Protein AF-A0A6L8ENT7-F1 (afdb_monomer)

Secondary structure (DSSP, 8-state):
-HHHHHHTSSSHHHHHHHHHHHHHHHHHHHHHHIIIIIS-B---SSGGG---TTS-BHHHHHHHHHHHHHTT--GGGHHHHHHHHHHHHHHHHHHHSTT-TTHHHHHHIIIIIHHHHHHHHHH--STTPPP--GGG--HHHHHHHHHHHHHHHHHHHHHHHHHHHT-S-HHHHHHHHHHHHHHHHS-HHHHHHIIIIIGGGGS-TT----HHHHHHHHHHHHHHHHHHHHHHHHHHHS-HHHHHHHHHTT--HHHHIIIIIHHHHHHHHHHHHHHHHHHHHHHGGGGGGGT--BGGG-

Radius of gyration: 24.22 Å; Cα contacts (8 Å, |Δi|>4): 317; chains: 1; bounding box: 61×47×64 Å

Nearest PDB structures (foldseek):
  4ymw-assembly1_C  TM=8.707E-01  e=8.670E-07  Caldanaerobacter subterraneus subsp. tengcongensis MB4
  3tuz-assembly2_F  TM=7.798E-01  e=2.531E-03  Escherichia coli K-12
  3tui-assembly2_E  TM=7.682E-01  e=4.692E-03  Escherichia coli K-12
  2onk-assembly2_I  TM=6.091E-01  e=1.338E-01  Archaeoglobus fulgidus
  3puv-assembly1_G  TM=6.481E-01  e=4.209E-01  Escherichia coli K-12

pLDDT: mean 88.75, std 7.44, range [58.12, 97.81]

Structure (mmCIF, N/CA/C/O backbone):
data_AF-A0A6L8ENT7-F1
#
_entry.id   AF-A0A6L8ENT7-F1
#
loop_
_atom_site.group_PDB
_atom_site.id
_atom_site.type_symbol
_atom_site.label_atom_id
_atom_site.label_alt_id
_atom_site.label_comp_id
_atom_site.label_asym_id
_atom_site.label_entity_id
_atom_site.label_seq_id
_atom_site.pdbx_PDB_ins_code
_atom_site.Cartn_x
_atom_site.Cartn_y
_atom_site.Cartn_z
_atom_site.occupancy
_atom_site.B_iso_or_equiv
_atom_site.auth_seq_id
_atom_site.auth_comp_id
_atom_site.auth_asym_id
_atom_site.auth_atom_id
_atom_site.pdbx_PDB_model_num
ATOM 1 N N . MET A 1 1 ? -30.252 5.039 -26.848 1.00 60.72 1 MET A N 1
ATOM 2 C CA . MET A 1 1 ? -30.211 6.516 -26.989 1.00 60.72 1 MET A CA 1
ATOM 3 C C . MET A 1 1 ? -30.554 7.278 -25.705 1.00 60.72 1 MET A C 1
ATOM 5 O O . MET A 1 1 ? -29.873 8.256 -25.430 1.00 60.72 1 MET A O 1
ATOM 9 N N . ASN A 1 2 ? -31.521 6.840 -24.885 1.00 74.44 2 ASN A N 1
ATOM 10 C CA . ASN A 1 2 ? -31.919 7.571 -23.663 1.00 74.44 2 ASN A CA 1
ATOM 11 C C . ASN A 1 2 ? -30.788 7.795 -22.640 1.00 74.44 2 ASN A C 1
ATOM 13 O O . ASN A 1 2 ? -30.736 8.846 -22.014 1.00 74.44 2 ASN A O 1
ATOM 17 N N . TRP A 1 3 ? -29.835 6.866 -22.513 1.00 83.69 3 TRP A N 1
ATOM 18 C CA . TRP A 1 3 ? -28.701 7.022 -21.592 1.00 83.69 3 TRP A CA 1
ATOM 19 C C . TRP A 1 3 ? -27.758 8.175 -21.978 1.00 83.69 3 TRP A C 1
ATOM 21 O O . TRP A 1 3 ? -27.366 8.956 -21.116 1.00 83.69 3 TRP A O 1
ATOM 31 N N . LEU A 1 4 ? -27.443 8.316 -23.274 1.00 78.88 4 LEU A N 1
ATOM 32 C CA . LEU A 1 4 ? -26.591 9.389 -23.810 1.00 78.88 4 LEU A CA 1
ATOM 33 C C . LEU A 1 4 ? -27.219 10.763 -23.569 1.00 78.88 4 LEU A C 1
ATOM 35 O O . LEU A 1 4 ? -26.557 11.684 -23.102 1.00 78.88 4 LEU A O 1
ATOM 39 N N . ARG A 1 5 ? -28.520 10.887 -23.840 1.00 77.38 5 ARG A N 1
ATOM 40 C CA . ARG A 1 5 ? -29.243 12.149 -23.664 1.00 77.38 5 ARG A CA 1
ATOM 41 C C . ARG A 1 5 ? -29.341 12.561 -22.192 1.00 77.38 5 ARG A C 1
ATOM 43 O O . ARG A 1 5 ? -29.224 13.739 -21.892 1.00 77.38 5 ARG A O 1
ATOM 50 N N . ASN A 1 6 ? -29.481 11.594 -21.284 1.00 78.38 6 ASN A N 1
ATOM 51 C CA . ASN A 1 6 ? -29.635 11.863 -19.853 1.00 78.38 6 ASN A CA 1
ATOM 52 C C . ASN A 1 6 ? -28.304 12.097 -19.117 1.00 78.38 6 ASN A C 1
ATOM 54 O O . ASN A 1 6 ? -28.298 12.827 -18.131 1.00 78.38 6 ASN A O 1
ATOM 58 N N . ASN A 1 7 ? -27.190 11.510 -19.572 1.00 82.62 7 ASN A N 1
ATOM 59 C CA . ASN A 1 7 ? -25.896 11.630 -18.882 1.00 82.62 7 ASN A CA 1
ATOM 60 C C . ASN A 1 7 ? -24.914 12.596 -19.555 1.00 82.62 7 ASN A C 1
ATOM 62 O O . ASN A 1 7 ? -24.179 13.284 -18.858 1.00 82.62 7 ASN A O 1
ATOM 66 N N . LEU A 1 8 ? -24.894 12.661 -20.890 1.00 79.69 8 LEU A N 1
ATOM 67 C CA . LEU A 1 8 ? -23.894 13.428 -21.648 1.00 79.69 8 LEU A CA 1
ATOM 68 C C . LEU A 1 8 ? -24.475 14.720 -22.245 1.00 79.69 8 LEU A C 1
ATOM 70 O O . LEU A 1 8 ? -23.808 15.748 -22.287 1.00 79.69 8 LEU A O 1
ATOM 74 N N . PHE A 1 9 ? -25.749 14.705 -22.642 1.00 89.19 9 PHE A N 1
ATOM 75 C CA . PHE A 1 9 ? -26.403 15.828 -23.331 1.00 89.19 9 PHE A CA 1
ATOM 76 C C . PHE A 1 9 ? -27.621 16.378 -22.573 1.00 89.19 9 PHE A C 1
ATOM 78 O O . PHE A 1 9 ? -28.583 16.843 -23.181 1.00 89.19 9 PHE A O 1
ATOM 85 N N . SER A 1 10 ? -27.602 16.301 -21.238 1.00 86.50 10 SER A N 1
ATOM 86 C CA . SER A 1 10 ? -28.757 16.652 -20.395 1.00 86.50 10 SER A CA 1
ATOM 87 C C . SER A 1 10 ? -29.028 18.153 -20.294 1.00 86.50 10 SER A C 1
ATOM 89 O O . SER A 1 10 ? -30.148 18.556 -19.996 1.00 86.50 10 SER A O 1
ATOM 91 N N . SER A 1 11 ? -28.025 18.986 -20.568 1.00 91.25 11 SER A N 1
ATOM 92 C CA . SER A 1 11 ? -28.146 20.442 -20.631 1.00 91.25 11 SER A CA 1
ATOM 93 C C . SER A 1 11 ? -27.289 21.005 -21.775 1.00 91.25 11 SER A C 1
ATOM 95 O O . SER A 1 11 ? -26.364 20.324 -22.239 1.00 91.25 11 SER A O 1
ATOM 97 N N . PRO A 1 12 ? -27.545 22.244 -22.237 1.00 89.12 12 PRO A N 1
ATOM 98 C CA . PRO A 1 12 ? -26.696 22.901 -23.233 1.00 89.12 12 PRO A CA 1
ATOM 99 C C . PRO A 1 12 ? -25.234 23.000 -22.773 1.00 89.12 12 PRO A C 1
ATOM 101 O O . PRO A 1 12 ? -24.322 22.746 -23.552 1.00 89.12 12 PRO A O 1
ATOM 104 N N . LEU A 1 13 ? -25.009 23.270 -21.483 1.00 90.75 13 LEU A N 1
ATOM 105 C CA . LEU A 1 13 ? -23.674 23.325 -20.884 1.00 90.75 13 LEU A CA 1
ATOM 106 C C . LEU A 1 13 ? -22.996 21.946 -20.856 1.00 90.75 13 LEU A C 1
ATOM 108 O O . LEU A 1 13 ? -21.840 21.833 -21.253 1.00 90.75 13 LEU A O 1
ATOM 112 N N . ASN A 1 14 ? -23.721 20.884 -20.485 1.00 89.81 14 ASN A N 1
ATOM 113 C CA . ASN A 1 14 ? -23.193 19.512 -20.507 1.00 89.81 14 ASN A CA 1
ATOM 114 C C . ASN A 1 14 ? -22.889 19.040 -21.933 1.00 89.81 14 ASN A C 1
ATOM 116 O O . ASN A 1 14 ? -21.918 18.322 -22.150 1.00 89.81 14 ASN A O 1
ATOM 120 N N . THR A 1 15 ? -23.673 19.496 -22.912 1.00 90.88 15 THR A N 1
ATOM 121 C CA . THR A 1 15 ? -23.427 19.229 -24.334 1.00 90.88 15 THR A CA 1
ATOM 122 C C . THR A 1 15 ? -22.123 19.877 -24.793 1.00 90.88 15 THR A C 1
ATOM 124 O O . THR A 1 15 ? -21.293 19.201 -25.398 1.00 90.88 15 THR A O 1
ATOM 127 N N . VAL A 1 16 ? -21.902 21.153 -24.456 1.00 94.31 16 VAL A N 1
ATOM 128 C CA . VAL A 1 16 ? -20.653 21.863 -24.779 1.00 94.31 16 VAL A CA 1
ATOM 129 C C . VAL A 1 16 ? -19.455 21.219 -24.078 1.00 94.31 16 VAL A C 1
ATOM 131 O O . VAL A 1 16 ? -18.452 20.954 -24.734 1.00 94.31 16 VAL A O 1
ATOM 134 N N . LEU A 1 17 ? -19.561 20.907 -22.781 1.00 92.06 17 LEU A N 1
ATOM 135 C CA . LEU A 1 17 ? -18.492 20.238 -22.029 1.00 92.06 17 LEU A CA 1
ATOM 136 C C . LEU A 1 17 ? -18.170 18.854 -22.596 1.00 92.06 17 LEU A C 1
ATOM 138 O O . LEU A 1 17 ? -17.002 18.529 -22.780 1.00 92.06 17 LEU A O 1
ATOM 142 N N . THR A 1 18 ? -19.186 18.058 -22.929 1.00 92.69 18 THR A N 1
ATOM 143 C CA . THR A 1 18 ? -18.991 16.735 -23.533 1.00 92.69 18 THR A CA 1
ATOM 144 C C . THR A 1 18 ? -18.284 16.843 -24.880 1.00 92.69 18 THR A C 1
ATOM 146 O O . THR A 1 18 ? -17.345 16.092 -25.135 1.00 92.69 18 THR A O 1
ATOM 149 N N . LEU A 1 19 ? -18.693 17.789 -25.733 1.00 94.12 19 LEU A N 1
ATOM 150 C CA . LEU A 1 19 ? -18.045 18.023 -27.025 1.00 94.12 19 LEU A CA 1
ATOM 151 C C . LEU A 1 19 ? -16.607 18.530 -26.856 1.00 94.12 19 LEU A C 1
ATOM 153 O O . LEU A 1 19 ? -15.725 18.071 -27.575 1.00 94.12 19 LEU A O 1
ATOM 157 N N . ALA A 1 20 ? -16.348 19.409 -25.886 1.00 94.44 20 ALA A N 1
ATOM 158 C CA . ALA A 1 20 ? -15.005 19.896 -25.576 1.00 94.44 20 ALA A CA 1
ATOM 159 C C . ALA A 1 20 ? -14.091 18.776 -25.050 1.00 94.44 20 ALA A C 1
ATOM 161 O O . ALA A 1 20 ? -12.964 18.632 -25.520 1.00 94.44 20 ALA A O 1
ATOM 162 N N . CYS A 1 21 ? -14.578 17.938 -24.130 1.00 92.81 21 CYS A N 1
ATOM 163 C CA . CYS A 1 21 ? -13.846 16.767 -23.645 1.00 92.81 21 CYS A CA 1
ATOM 164 C C . CYS A 1 21 ? -13.581 15.766 -24.773 1.00 92.81 21 CYS A C 1
ATOM 166 O O . CYS A 1 21 ? -12.463 15.273 -24.889 1.00 92.81 21 CYS A O 1
ATOM 168 N N . ALA A 1 22 ? -14.572 15.492 -25.625 1.00 93.69 22 ALA A N 1
ATOM 169 C CA . ALA A 1 22 ? -14.398 14.614 -26.778 1.00 93.69 22 ALA A CA 1
ATOM 170 C C . ALA A 1 22 ? -13.363 15.178 -27.763 1.00 93.69 22 ALA A C 1
ATOM 172 O O . ALA A 1 22 ? -12.472 14.449 -28.192 1.00 93.69 22 ALA A O 1
ATOM 173 N N . ALA A 1 23 ? -13.427 16.477 -28.067 1.00 94.69 23 ALA A N 1
ATOM 174 C CA . ALA A 1 23 ? -12.454 17.149 -28.921 1.00 94.69 23 ALA A CA 1
ATOM 175 C C . ALA A 1 23 ? -11.038 17.080 -28.333 1.00 94.69 23 ALA A C 1
ATOM 177 O O . ALA A 1 23 ? -10.104 16.767 -29.062 1.00 94.69 23 ALA A O 1
ATOM 178 N N . LEU A 1 24 ? -10.875 17.290 -27.023 1.00 94.56 24 LEU A N 1
ATOM 179 C CA . LEU A 1 24 ? -9.580 17.184 -26.343 1.00 94.56 24 LEU A CA 1
ATOM 180 C C . LEU A 1 24 ? -9.040 15.748 -26.370 1.00 94.56 24 LEU A C 1
ATOM 182 O O . LEU A 1 24 ? -7.872 15.540 -26.695 1.00 94.56 24 LEU A O 1
ATOM 186 N N . VAL A 1 25 ? -9.887 14.753 -26.088 1.00 93.81 25 VAL A N 1
ATOM 187 C CA . VAL A 1 25 ? -9.512 13.330 -26.164 1.00 93.81 25 VAL A CA 1
ATOM 188 C C . VAL A 1 25 ? -9.081 12.955 -27.577 1.00 93.81 25 VAL A C 1
ATOM 190 O O . VAL A 1 25 ? -8.106 12.232 -27.732 1.00 93.81 25 VAL A O 1
ATOM 193 N N . ILE A 1 26 ? -9.755 13.461 -28.608 1.00 95.44 26 ILE A N 1
ATOM 194 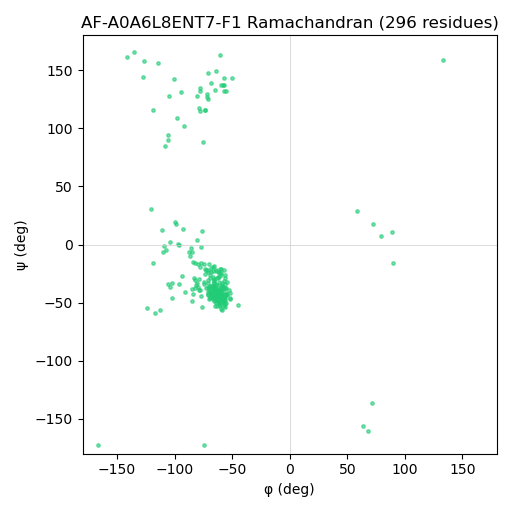C CA . ILE A 1 26 ? -9.383 13.214 -30.005 1.00 95.44 26 ILE A CA 1
ATOM 195 C C . ILE A 1 26 ? -8.075 13.940 -30.350 1.00 95.44 26 ILE A C 1
ATOM 197 O O . ILE A 1 26 ? -7.162 13.330 -30.904 1.00 95.44 26 ILE A O 1
ATOM 201 N N . MET A 1 27 ? -7.961 15.218 -29.982 1.00 94.44 27 MET A N 1
ATOM 202 C CA . MET A 1 27 ? -6.808 16.069 -30.285 1.00 94.44 27 MET A CA 1
ATOM 203 C C . MET A 1 27 ? -5.520 15.576 -29.622 1.00 94.44 27 MET A C 1
ATOM 205 O O . MET A 1 27 ? -4.458 15.710 -30.216 1.00 94.44 27 MET A O 1
ATOM 209 N N . VAL A 1 28 ? -5.593 15.004 -28.419 1.00 92.69 28 VAL A N 1
ATOM 210 C CA . VAL A 1 28 ? -4.428 14.425 -27.726 1.00 92.69 28 VAL A CA 1
ATOM 211 C C . VAL A 1 28 ? -4.271 12.940 -28.054 1.00 92.69 28 VAL A C 1
ATOM 213 O O . VAL A 1 28 ? -3.162 12.464 -28.280 1.00 92.69 28 VAL A O 1
ATOM 216 N N . GLY A 1 29 ? -5.378 12.202 -28.101 1.00 91.94 29 GLY A N 1
ATOM 217 C CA . GLY A 1 29 ? -5.385 10.752 -28.264 1.00 91.94 29 GLY A CA 1
ATOM 218 C C . GLY A 1 29 ? -4.923 10.296 -29.641 1.00 91.94 29 GLY A C 1
ATOM 219 O O . GLY A 1 29 ? -4.144 9.351 -29.712 1.00 91.94 29 GLY A O 1
ATOM 220 N N . ILE A 1 30 ? -5.336 10.969 -30.724 1.00 90.81 30 ILE A N 1
ATOM 221 C CA . ILE A 1 30 ? -4.899 10.592 -32.078 1.00 90.81 30 ILE A CA 1
ATOM 222 C C . ILE A 1 30 ? -3.379 10.764 -32.233 1.00 90.81 30 ILE A C 1
ATOM 224 O O . ILE A 1 30 ? -2.729 9.776 -32.569 1.00 90.81 30 ILE A O 1
ATOM 228 N N . PRO A 1 31 ? -2.767 11.931 -31.935 1.00 91.25 31 PRO A N 1
ATOM 229 C CA . PRO A 1 31 ? -1.312 12.068 -32.001 1.00 91.25 31 PRO A CA 1
ATOM 230 C C . PRO A 1 31 ? -0.572 11.078 -31.105 1.00 91.25 31 PRO A C 1
ATOM 232 O O . PRO A 1 31 ? 0.471 10.566 -31.497 1.00 91.25 31 PRO A O 1
ATOM 235 N N . LEU A 1 32 ? -1.115 10.769 -29.925 1.00 90.12 32 LEU A N 1
ATOM 236 C CA . LEU A 1 32 ? -0.498 9.820 -29.004 1.00 90.12 32 LEU A CA 1
ATOM 237 C C . LEU A 1 32 ? -0.533 8.384 -29.543 1.00 90.12 32 LEU A C 1
ATOM 239 O O . LEU A 1 32 ? 0.464 7.678 -29.440 1.00 90.12 32 LEU A O 1
ATOM 243 N N . VAL A 1 33 ? -1.641 7.954 -30.154 1.00 91.19 33 VAL A N 1
ATOM 244 C CA . VAL A 1 33 ? -1.745 6.635 -30.805 1.00 91.19 33 VAL A CA 1
ATOM 245 C C . VAL A 1 33 ? -0.856 6.562 -32.044 1.00 91.19 33 VAL A C 1
ATOM 247 O O . VAL A 1 33 ? -0.181 5.548 -32.240 1.00 91.19 33 VAL A O 1
ATOM 250 N N . ASN A 1 34 ? -0.818 7.632 -32.841 1.00 90.00 34 ASN A N 1
ATOM 251 C CA . ASN A 1 34 ? 0.070 7.731 -33.995 1.00 90.00 34 ASN A CA 1
ATOM 252 C C . ASN A 1 34 ? 1.525 7.547 -33.549 1.00 90.00 34 ASN A C 1
ATOM 254 O O . ASN A 1 34 ? 2.194 6.621 -33.993 1.00 90.00 34 ASN A O 1
ATOM 258 N N . TRP A 1 35 ? 1.958 8.323 -32.555 1.00 90.69 35 TRP A N 1
ATOM 259 C CA . TRP A 1 35 ? 3.307 8.267 -31.999 1.00 90.69 35 TRP A CA 1
ATOM 260 C C . TRP A 1 35 ? 3.667 6.913 -31.364 1.00 90.69 35 TRP A C 1
ATOM 262 O O . TRP A 1 35 ? 4.782 6.423 -31.542 1.00 90.69 35 TRP A O 1
ATOM 272 N N . LEU A 1 36 ? 2.743 6.316 -30.598 1.00 88.56 36 LEU A N 1
ATOM 273 C CA . LEU A 1 36 ? 2.997 5.119 -29.785 1.00 88.56 36 LEU A CA 1
ATOM 274 C C . LEU A 1 36 ? 2.939 3.816 -30.593 1.00 88.56 36 LEU A C 1
ATOM 276 O O . LEU A 1 36 ? 3.656 2.865 -30.271 1.00 88.56 36 LEU A O 1
ATOM 280 N N . VAL A 1 37 ? 2.052 3.745 -31.589 1.00 87.50 37 VAL A N 1
ATOM 281 C CA . VAL A 1 37 ? 1.705 2.486 -32.266 1.00 87.50 37 VAL A CA 1
ATOM 282 C C . VAL A 1 37 ? 1.913 2.564 -33.772 1.00 87.50 37 VAL A C 1
ATOM 284 O O . VAL A 1 37 ? 2.594 1.695 -34.314 1.00 87.50 37 VAL A O 1
ATOM 287 N N . LEU A 1 38 ? 1.314 3.553 -34.442 1.00 86.44 38 LEU A N 1
ATOM 288 C CA . LEU A 1 38 ? 1.220 3.560 -35.909 1.00 86.44 38 LEU A CA 1
ATOM 289 C C . LEU A 1 38 ? 2.535 3.971 -36.577 1.00 86.44 38 LEU A C 1
ATOM 291 O O . LEU A 1 38 ? 2.974 3.299 -37.505 1.00 86.44 38 LEU A O 1
ATOM 295 N N . ASP A 1 39 ? 3.178 5.011 -36.055 1.00 86.56 39 ASP A N 1
ATOM 296 C CA . ASP A 1 39 ? 4.446 5.549 -36.558 1.00 86.56 39 ASP A CA 1
ATOM 297 C C . ASP A 1 39 ? 5.653 5.014 -35.768 1.00 86.56 39 ASP A C 1
ATOM 299 O O . ASP A 1 39 ? 6.797 5.377 -36.034 1.00 86.56 39 ASP A O 1
ATOM 303 N N . ALA A 1 40 ? 5.413 4.161 -34.767 1.00 86.81 40 ALA A N 1
ATOM 304 C CA . ALA A 1 40 ? 6.447 3.665 -33.873 1.00 86.81 40 ALA A CA 1
ATOM 305 C C . ALA A 1 40 ? 7.400 2.675 -34.554 1.00 86.81 40 ALA A C 1
ATOM 307 O O . ALA A 1 40 ? 7.011 1.846 -35.380 1.00 86.81 40 ALA A O 1
ATOM 308 N N . TYR A 1 41 ? 8.660 2.692 -34.127 1.00 84.44 41 TYR A N 1
ATOM 309 C CA . TYR A 1 41 ? 9.659 1.738 -34.592 1.00 84.44 41 TYR A CA 1
ATOM 310 C C . TYR A 1 41 ? 9.482 0.407 -33.857 1.00 84.44 41 TYR A C 1
ATOM 312 O O . TYR A 1 41 ? 9.646 0.336 -32.639 1.00 84.44 41 TYR A O 1
ATOM 320 N N . TRP A 1 42 ? 9.166 -0.660 -34.600 1.00 83.75 42 TRP A N 1
ATOM 321 C CA . TRP A 1 42 ? 8.941 -2.020 -34.079 1.00 83.75 42 TRP A CA 1
ATOM 322 C C . TRP A 1 42 ? 10.066 -3.010 -34.404 1.00 83.75 42 TRP A C 1
ATOM 324 O O . TRP A 1 42 ? 10.042 -4.146 -33.931 1.00 83.75 42 TRP A O 1
ATOM 334 N N . SER A 1 43 ? 11.066 -2.621 -35.182 1.00 77.88 43 SER A N 1
ATOM 335 C CA . SER A 1 43 ? 12.198 -3.473 -35.560 1.00 77.88 43 SER A CA 1
ATOM 336 C C . SER A 1 43 ? 13.512 -2.773 -35.239 1.00 77.88 43 SER A C 1
ATOM 338 O O . SER A 1 43 ? 13.598 -1.558 -35.369 1.00 77.88 43 SER A O 1
ATOM 340 N N . GLY A 1 44 ? 14.515 -3.539 -34.815 1.00 79.19 44 GLY A N 1
ATOM 341 C CA . GLY A 1 44 ? 15.805 -3.029 -34.349 1.00 79.19 44 GLY A CA 1
ATOM 342 C C . GLY A 1 44 ? 16.223 -3.705 -33.046 1.00 79.19 44 GLY A C 1
ATOM 343 O O . GLY A 1 44 ? 15.384 -4.266 -32.333 1.00 79.19 44 GLY A O 1
ATOM 344 N N . SER A 1 45 ? 17.516 -3.675 -32.749 1.00 72.38 45 SER A N 1
ATOM 345 C CA . SER A 1 45 ? 18.098 -4.226 -31.517 1.00 72.38 45 SER A CA 1
ATOM 346 C C . SER A 1 45 ? 18.789 -3.156 -30.677 1.00 72.38 45 SER A C 1
ATOM 348 O O . SER A 1 45 ? 19.019 -3.372 -29.486 1.00 72.38 45 SER A O 1
ATOM 350 N N . THR A 1 46 ? 19.077 -1.990 -31.261 1.00 74.88 46 THR A N 1
ATOM 351 C CA . THR A 1 46 ? 19.798 -0.906 -30.598 1.00 74.88 46 THR A CA 1
ATOM 352 C C . THR A 1 46 ? 19.036 0.422 -30.657 1.00 74.88 46 THR A C 1
ATOM 354 O O . THR A 1 46 ? 18.201 0.628 -31.537 1.00 74.88 46 THR A O 1
ATOM 357 N N . PRO A 1 47 ? 19.322 1.369 -29.743 1.00 67.75 47 PRO A N 1
ATOM 358 C CA . PRO A 1 47 ? 18.693 2.693 -29.759 1.00 67.75 47 PRO A CA 1
ATOM 359 C C . PRO A 1 47 ? 19.073 3.526 -30.995 1.00 67.75 47 PRO A C 1
ATOM 361 O O . PRO A 1 47 ? 18.387 4.491 -31.312 1.00 67.75 47 PRO A O 1
ATOM 364 N N . ALA A 1 48 ? 20.163 3.160 -31.681 1.00 73.38 48 ALA A N 1
ATOM 365 C CA . ALA A 1 48 ? 20.617 3.800 -32.913 1.00 73.38 48 ALA A CA 1
ATOM 366 C C . ALA A 1 48 ? 19.751 3.431 -34.131 1.00 73.38 48 ALA A C 1
ATOM 368 O O . ALA A 1 48 ? 19.769 4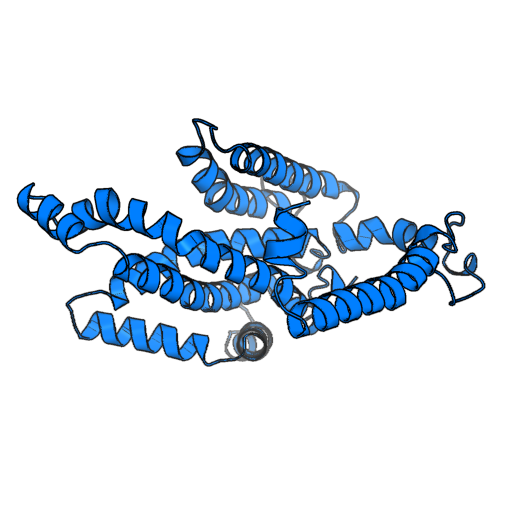.151 -35.126 1.00 73.38 48 ALA A O 1
ATOM 369 N N . ASP A 1 49 ? 18.954 2.361 -34.032 1.00 74.69 49 ASP A N 1
ATOM 370 C CA . ASP A 1 49 ? 18.037 1.917 -35.088 1.00 74.69 49 ASP A CA 1
ATOM 371 C C . ASP A 1 49 ? 16.756 2.778 -35.161 1.00 74.69 49 ASP A C 1
ATOM 373 O O . ASP A 1 49 ? 15.909 2.557 -36.025 1.00 74.69 49 ASP A O 1
ATOM 377 N N . CYS A 1 50 ? 16.611 3.761 -34.262 1.00 80.38 50 CYS A N 1
ATOM 378 C CA . CYS A 1 50 ? 15.520 4.736 -34.216 1.00 80.38 50 CYS A CA 1
ATOM 379 C C . CYS A 1 50 ? 16.052 6.124 -34.645 1.00 80.38 50 CYS A C 1
ATOM 381 O O . CYS A 1 50 ? 16.460 6.909 -33.783 1.00 80.38 50 CYS A O 1
ATOM 383 N N . PRO A 1 51 ? 16.107 6.423 -35.960 1.00 70.12 51 PRO A N 1
ATOM 384 C CA . PRO A 1 51 ? 16.769 7.618 -36.489 1.00 70.12 51 PRO A CA 1
ATOM 385 C C . PRO A 1 51 ? 16.042 8.922 -36.133 1.00 70.12 51 PRO A C 1
ATOM 387 O O . PRO A 1 51 ? 16.701 9.915 -35.821 1.00 70.12 51 PRO A O 1
ATOM 390 N N . ASP A 1 52 ? 14.705 8.909 -36.099 1.00 71.25 52 ASP A N 1
ATOM 391 C CA . ASP A 1 52 ? 13.904 10.085 -35.766 1.00 71.25 52 ASP A CA 1
ATOM 392 C C . ASP A 1 52 ? 13.322 9.975 -34.349 1.00 71.25 52 ASP A C 1
ATOM 394 O O . ASP A 1 52 ? 12.644 9.014 -33.990 1.00 71.25 52 ASP A O 1
ATOM 398 N N . LYS A 1 53 ? 13.533 11.009 -33.524 1.00 71.00 53 LYS A N 1
ATOM 399 C CA . LYS A 1 53 ? 12.946 11.115 -32.168 1.00 71.00 53 LYS A CA 1
ATOM 400 C C . LYS A 1 53 ? 11.459 11.508 -32.182 1.00 71.00 53 LYS A C 1
ATOM 402 O O . LYS A 1 53 ? 10.908 11.892 -31.153 1.00 71.00 53 LYS A O 1
ATOM 407 N N . THR A 1 54 ? 10.827 11.478 -33.351 1.00 79.25 54 THR A N 1
ATOM 408 C CA . THR A 1 54 ? 9.445 11.911 -33.585 1.00 79.25 54 THR A CA 1
ATOM 409 C C . THR A 1 54 ? 8.422 10.812 -33.327 1.00 79.25 54 THR A C 1
ATOM 411 O O . THR A 1 54 ? 7.243 11.136 -33.270 1.00 79.25 54 THR A O 1
ATOM 414 N N . ALA A 1 55 ? 8.845 9.559 -33.126 1.00 83.50 55 ALA A N 1
ATOM 415 C CA . ALA A 1 55 ? 7.987 8.409 -32.834 1.00 83.50 55 ALA A CA 1
ATOM 416 C C . ALA A 1 55 ? 8.555 7.538 -31.696 1.00 83.50 55 ALA A C 1
ATOM 418 O O . ALA A 1 55 ? 9.718 7.677 -31.305 1.00 83.50 55 ALA A O 1
ATOM 419 N N . ALA A 1 56 ? 7.739 6.638 -31.138 1.00 84.44 56 ALA A N 1
ATOM 420 C CA . ALA A 1 56 ? 8.171 5.747 -30.062 1.00 84.44 56 ALA A CA 1
ATOM 421 C C . ALA A 1 56 ? 9.196 4.702 -30.545 1.00 84.44 56 ALA A C 1
ATOM 423 O O . ALA A 1 56 ? 9.039 4.088 -31.601 1.00 84.44 56 ALA A O 1
ATOM 424 N N . CYS A 1 57 ? 10.225 4.444 -29.732 1.00 87.25 57 CYS A N 1
ATOM 425 C CA . CYS A 1 57 ? 11.274 3.461 -30.015 1.00 87.25 57 CYS A CA 1
ATOM 426 C C . CYS A 1 57 ? 11.104 2.199 -29.147 1.00 87.25 57 CYS A C 1
ATOM 428 O O . CYS A 1 57 ? 11.662 2.092 -28.051 1.00 87.25 57 CYS A O 1
ATOM 430 N N . TRP A 1 58 ? 10.348 1.207 -29.632 1.00 86.88 58 TRP A N 1
ATOM 431 C CA . TRP A 1 58 ? 10.150 -0.069 -28.926 1.00 86.88 58 TRP A CA 1
ATOM 432 C C . TRP A 1 58 ? 11.385 -0.987 -28.846 1.00 86.88 58 TRP A C 1
ATOM 434 O O . TRP A 1 58 ? 11.444 -1.784 -27.903 1.00 86.88 58 TRP A O 1
ATOM 444 N N . PRO A 1 59 ? 12.375 -0.940 -29.767 1.00 86.56 59 PRO A N 1
ATOM 445 C CA . PRO A 1 59 ? 13.643 -1.653 -29.607 1.00 86.56 59 PRO A CA 1
ATOM 446 C C . PRO A 1 59 ? 14.355 -1.327 -28.295 1.00 86.56 59 PRO A C 1
ATOM 448 O O . PRO A 1 59 ? 14.786 -2.240 -27.597 1.00 86.56 59 PRO A O 1
ATOM 451 N N . PHE A 1 60 ? 14.394 -0.047 -27.906 1.00 84.56 60 PHE A N 1
ATOM 452 C CA . PHE A 1 60 ? 14.966 0.378 -26.627 1.00 84.56 60 PHE A CA 1
ATOM 453 C C . PHE A 1 60 ? 14.232 -0.261 -25.442 1.00 84.56 60 PHE A C 1
ATOM 455 O O . PHE A 1 60 ? 14.862 -0.847 -24.562 1.00 84.56 60 PHE A O 1
ATOM 462 N N . VAL A 1 61 ? 12.894 -0.200 -25.454 1.00 85.25 61 VAL A N 1
ATOM 463 C CA . VAL A 1 61 ? 12.060 -0.757 -24.379 1.00 85.25 61 VAL A CA 1
ATOM 464 C C . VAL A 1 61 ? 12.267 -2.265 -24.250 1.00 85.25 61 VAL A C 1
ATOM 466 O O . VAL A 1 61 ? 12.432 -2.758 -23.141 1.00 85.25 61 VAL A O 1
ATOM 469 N N . ARG A 1 62 ? 12.322 -3.004 -25.367 1.00 84.75 62 ARG A N 1
ATOM 470 C CA . ARG A 1 62 ? 12.597 -4.451 -25.348 1.00 84.75 62 ARG A CA 1
ATOM 471 C C . ARG A 1 62 ? 14.010 -4.776 -24.875 1.00 84.75 62 ARG A C 1
ATOM 473 O O . ARG A 1 62 ? 14.169 -5.713 -24.102 1.00 84.75 62 ARG A O 1
ATOM 480 N N . ALA A 1 63 ? 15.011 -3.995 -25.279 1.00 84.19 63 ALA A N 1
ATOM 481 C CA . ALA A 1 63 ? 16.393 -4.191 -24.844 1.00 84.19 63 ALA A CA 1
ATOM 482 C C . ALA A 1 63 ? 16.586 -3.944 -23.334 1.00 84.19 63 ALA A C 1
ATOM 484 O O . ALA A 1 63 ? 17.452 -4.561 -22.717 1.00 84.19 63 ALA A O 1
ATOM 485 N N . ARG A 1 64 ? 15.781 -3.057 -22.731 1.00 86.62 64 ARG A N 1
ATOM 486 C CA . ARG A 1 64 ? 15.842 -2.700 -21.300 1.00 86.62 64 ARG A CA 1
ATOM 487 C C . ARG A 1 64 ? 14.727 -3.315 -20.450 1.00 86.62 64 ARG A C 1
ATOM 489 O O . ARG A 1 64 ? 14.705 -3.097 -19.244 1.00 86.62 64 ARG A O 1
ATOM 496 N N . PHE A 1 65 ? 13.847 -4.129 -21.035 1.00 87.12 65 PHE A N 1
ATOM 497 C CA . PHE A 1 65 ? 12.678 -4.689 -20.347 1.00 87.12 65 PHE A CA 1
ATOM 498 C C . PHE A 1 65 ? 13.043 -5.447 -19.065 1.00 87.12 65 PHE A C 1
ATOM 500 O O . PHE A 1 65 ? 12.418 -5.262 -18.023 1.00 87.12 65 PHE A O 1
ATOM 507 N N . ASP A 1 66 ? 14.110 -6.242 -19.121 1.00 87.94 66 ASP A N 1
ATOM 508 C CA . ASP A 1 66 ? 14.632 -6.969 -17.965 1.00 87.94 66 ASP A CA 1
ATOM 509 C C . ASP A 1 66 ? 15.071 -6.044 -16.826 1.00 87.94 66 ASP A C 1
ATOM 511 O O . ASP A 1 66 ? 14.881 -6.370 -15.656 1.00 87.94 66 ASP A O 1
ATOM 515 N N . GLN A 1 67 ? 15.651 -4.893 -17.162 1.00 85.00 67 GLN A N 1
ATOM 516 C CA . GLN A 1 67 ? 16.080 -3.900 -16.186 1.00 85.00 67 GLN A CA 1
ATOM 517 C C . GLN A 1 67 ? 14.863 -3.213 -15.549 1.00 85.00 67 GLN A C 1
ATOM 519 O O . GLN A 1 67 ? 14.817 -3.073 -14.328 1.00 85.00 67 GLN A O 1
ATOM 524 N N . PHE A 1 68 ? 13.834 -2.887 -16.343 1.00 88.00 68 PHE A N 1
ATOM 525 C CA . PHE A 1 68 ? 12.570 -2.346 -15.829 1.00 88.00 68 PHE A CA 1
ATOM 526 C C . PHE A 1 68 ? 11.829 -3.332 -14.918 1.00 88.00 68 PHE A C 1
ATOM 528 O O . PHE A 1 68 ? 11.173 -2.908 -13.970 1.00 88.00 68 PHE A O 1
ATOM 535 N N . MET A 1 69 ? 11.899 -4.641 -15.187 1.00 90.31 69 MET A N 1
ATOM 536 C CA . MET A 1 69 ? 11.191 -5.657 -14.398 1.00 90.31 69 MET A CA 1
ATOM 537 C C . MET A 1 69 ? 11.944 -6.101 -13.151 1.00 90.31 69 MET A C 1
ATOM 539 O O . MET A 1 69 ? 11.347 -6.150 -12.075 1.00 90.31 69 MET A O 1
ATOM 543 N N . TYR A 1 70 ? 13.229 -6.426 -13.289 1.00 89.44 70 TYR A N 1
ATOM 544 C CA . TYR A 1 70 ? 14.008 -7.100 -12.244 1.00 89.44 70 TYR A CA 1
ATOM 545 C C . TYR A 1 70 ? 15.061 -6.211 -11.595 1.00 89.44 70 TYR A C 1
ATOM 547 O O . TYR A 1 70 ? 15.716 -6.631 -10.644 1.00 89.44 70 TYR A O 1
ATOM 555 N N . GLY A 1 71 ? 15.268 -5.002 -12.096 1.00 88.81 71 GLY A N 1
ATOM 556 C CA . GLY A 1 71 ? 16.307 -4.148 -11.570 1.00 88.81 71 GLY A CA 1
ATOM 557 C C . GLY A 1 71 ? 17.716 -4.638 -11.943 1.00 88.81 71 GLY A C 1
ATOM 558 O O . GLY A 1 71 ? 17.970 -5.084 -13.064 1.00 88.81 71 GLY A O 1
ATOM 559 N N . LEU A 1 72 ? 18.624 -4.608 -10.963 1.00 88.69 72 LEU A N 1
ATOM 560 C CA . LEU A 1 72 ? 19.978 -5.174 -11.050 1.00 88.69 72 LEU A CA 1
ATOM 561 C C . LEU A 1 72 ? 20.042 -6.625 -10.535 1.00 88.69 72 LEU A C 1
ATOM 563 O O . LEU A 1 72 ? 21.125 -7.163 -10.306 1.00 88.69 72 LEU A O 1
ATOM 567 N N . TYR A 1 73 ? 18.891 -7.278 -10.350 1.00 90.50 73 TYR A N 1
ATOM 568 C CA . TYR A 1 73 ? 18.830 -8.614 -9.769 1.00 90.50 73 TYR A CA 1
ATOM 569 C C . TYR A 1 73 ? 19.512 -9.659 -10.681 1.00 90.50 73 TYR A C 1
ATOM 571 O O . TYR A 1 73 ? 19.233 -9.689 -11.894 1.00 90.50 73 TYR A O 1
ATOM 579 N N . PRO A 1 74 ? 20.374 -10.544 -10.129 1.00 92.06 74 PRO A N 1
ATOM 580 C CA . PRO A 1 74 ? 21.152 -11.505 -10.908 1.00 92.06 74 PRO A CA 1
ATOM 581 C C . PRO A 1 74 ? 20.284 -12.386 -11.807 1.00 92.06 74 PRO A C 1
ATOM 583 O O . PRO A 1 74 ? 19.310 -12.982 -11.348 1.00 92.06 74 PRO A O 1
ATOM 586 N N . GLN A 1 75 ? 20.669 -12.520 -13.081 1.00 90.69 75 GLN A N 1
ATOM 587 C CA . GLN A 1 75 ? 19.883 -13.247 -14.088 1.00 90.69 75 GLN A CA 1
ATOM 588 C C . GLN A 1 75 ? 19.568 -14.691 -13.680 1.00 90.69 75 GLN A C 1
ATOM 590 O O . GLN A 1 75 ? 18.430 -15.132 -13.833 1.00 90.69 75 GLN A O 1
ATOM 595 N N . ALA A 1 76 ? 20.548 -15.389 -13.099 1.00 91.81 76 ALA A N 1
ATOM 596 C CA . ALA A 1 76 ? 20.409 -16.773 -12.653 1.00 91.81 76 ALA A CA 1
ATOM 597 C C . ALA A 1 76 ? 19.333 -16.962 -11.571 1.00 91.81 76 ALA A C 1
ATOM 599 O O . ALA A 1 76 ? 18.787 -18.052 -11.449 1.00 91.81 76 ALA A O 1
ATOM 600 N N . GLU A 1 77 ? 18.992 -15.912 -10.819 1.00 92.62 77 GLU A N 1
ATOM 601 C CA . GLU A 1 77 ? 18.090 -15.988 -9.665 1.00 92.62 77 GLU A CA 1
ATOM 602 C C . GLU A 1 77 ? 16.722 -15.336 -9.915 1.00 92.62 77 GLU A C 1
ATOM 604 O O . GLU A 1 77 ? 15.831 -15.398 -9.067 1.00 92.62 77 GLU A O 1
ATOM 609 N N . ARG A 1 78 ? 16.490 -14.761 -11.104 1.00 92.19 78 ARG A N 1
ATOM 610 C CA . ARG A 1 78 ? 15.215 -14.100 -11.462 1.00 92.19 78 ARG A CA 1
ATOM 611 C C . ARG A 1 78 ? 14.004 -15.032 -11.424 1.00 92.19 78 ARG A C 1
ATOM 613 O O . ARG A 1 78 ? 12.875 -14.563 -11.276 1.00 92.19 78 ARG A O 1
ATOM 620 N N . TRP A 1 79 ? 14.211 -16.346 -11.512 1.00 92.81 79 TRP A N 1
ATOM 621 C CA . TRP A 1 79 ? 13.142 -17.334 -11.346 1.00 92.81 79 TRP A CA 1
ATOM 622 C C . TRP A 1 79 ? 12.432 -17.193 -9.989 1.00 92.81 79 TRP A C 1
ATOM 624 O O . TRP A 1 79 ? 11.222 -17.400 -9.923 1.00 92.81 79 TRP A O 1
ATOM 634 N N . ARG A 1 80 ? 13.147 -16.761 -8.937 1.00 92.94 80 ARG A N 1
ATOM 635 C CA . ARG A 1 80 ? 12.587 -16.494 -7.602 1.00 92.94 80 ARG A CA 1
ATOM 636 C C . ARG A 1 80 ? 11.552 -15.375 -7.662 1.00 92.94 80 ARG A C 1
ATOM 638 O O . ARG A 1 80 ? 10.445 -15.528 -7.149 1.00 92.94 80 ARG A O 1
ATOM 645 N N . ILE A 1 81 ? 11.891 -14.285 -8.355 1.00 92.12 81 ILE A N 1
ATOM 646 C CA . ILE A 1 81 ? 11.005 -13.135 -8.580 1.00 92.12 81 ILE A CA 1
ATOM 647 C C . ILE A 1 81 ? 9.778 -13.556 -9.389 1.00 92.12 81 ILE A C 1
ATOM 649 O O . ILE A 1 81 ? 8.652 -13.258 -8.997 1.00 92.12 81 ILE A O 1
ATOM 653 N N . ASN A 1 82 ? 9.981 -14.296 -10.481 1.00 93.25 82 ASN A N 1
ATOM 654 C CA . ASN A 1 82 ? 8.887 -14.774 -11.330 1.00 93.25 82 ASN A CA 1
ATOM 655 C C . ASN A 1 82 ? 7.929 -15.703 -10.586 1.00 93.25 82 ASN A C 1
ATOM 657 O O . ASN A 1 82 ? 6.716 -15.582 -10.747 1.00 93.25 82 ASN A O 1
ATOM 661 N N . LEU A 1 83 ? 8.457 -16.588 -9.738 1.00 92.44 83 LEU A N 1
ATOM 662 C CA . LEU A 1 83 ? 7.652 -17.443 -8.871 1.00 92.44 83 LEU A CA 1
ATOM 663 C C . LEU A 1 83 ? 6.829 -16.595 -7.898 1.00 92.44 83 LEU A C 1
ATOM 665 O O . LEU A 1 83 ? 5.619 -16.789 -7.796 1.00 92.44 83 LEU A O 1
ATOM 669 N N . GLY A 1 84 ? 7.458 -15.624 -7.230 1.00 91.25 84 GLY A N 1
ATOM 670 C CA . GLY A 1 84 ? 6.780 -14.724 -6.299 1.00 91.25 84 GLY A CA 1
ATOM 671 C C . GLY A 1 84 ? 5.668 -13.901 -6.957 1.00 91.25 84 GLY A C 1
ATOM 672 O O . GLY A 1 84 ? 4.536 -13.903 -6.477 1.00 91.25 84 GLY A O 1
ATOM 673 N N . LEU A 1 85 ? 5.955 -13.251 -8.090 1.00 89.62 85 LEU A N 1
ATOM 674 C CA . LEU A 1 85 ? 4.963 -12.493 -8.862 1.00 89.62 85 LEU A CA 1
ATOM 675 C C . LEU A 1 85 ? 3.842 -13.396 -9.391 1.00 89.62 85 LEU A C 1
ATOM 677 O O . LEU A 1 85 ? 2.668 -13.040 -9.289 1.00 89.62 85 LEU A O 1
ATOM 681 N N . GLY A 1 86 ? 4.183 -14.582 -9.899 1.00 91.50 86 GLY A N 1
ATOM 682 C CA . GLY A 1 86 ? 3.207 -15.577 -10.338 1.00 91.50 86 GLY A CA 1
ATOM 683 C C . GLY A 1 86 ? 2.273 -16.010 -9.207 1.00 91.50 86 GLY A C 1
ATOM 684 O O . GLY A 1 86 ? 1.062 -16.085 -9.408 1.00 91.50 86 GLY A O 1
ATOM 685 N N . LEU A 1 87 ? 2.809 -16.217 -8.001 1.00 91.12 87 LEU A N 1
ATOM 686 C CA . LEU A 1 87 ? 2.032 -16.569 -6.812 1.00 91.12 87 LEU A CA 1
ATOM 687 C C . LEU A 1 87 ? 1.123 -15.417 -6.361 1.00 91.12 87 LEU A C 1
ATOM 689 O O . LEU A 1 87 ? -0.048 -15.651 -6.065 1.00 91.12 87 LEU A O 1
ATOM 693 N N . ILE A 1 88 ? 1.612 -14.174 -6.383 1.00 90.00 88 ILE A N 1
ATOM 694 C CA . ILE A 1 88 ? 0.796 -12.979 -6.107 1.00 90.00 88 ILE A CA 1
ATOM 695 C C . ILE A 1 88 ? -0.383 -12.899 -7.083 1.00 90.00 88 ILE A C 1
ATOM 697 O O . ILE A 1 88 ? -1.524 -12.740 -6.650 1.00 90.00 88 ILE A O 1
ATOM 701 N N . ILE A 1 89 ? -0.133 -13.052 -8.387 1.00 90.44 89 ILE A N 1
ATOM 702 C CA . ILE A 1 89 ? -1.180 -13.013 -9.421 1.00 90.44 89 ILE A CA 1
ATOM 703 C C . ILE A 1 89 ? -2.179 -14.155 -9.214 1.00 90.44 89 ILE A C 1
ATOM 705 O O . ILE A 1 89 ? -3.389 -13.921 -9.210 1.00 90.44 89 ILE A O 1
ATOM 709 N N . LEU A 1 90 ? -1.691 -15.374 -8.981 1.00 91.19 90 LEU A N 1
ATOM 710 C CA . LEU A 1 90 ? -2.523 -16.554 -8.750 1.00 91.19 90 LEU A CA 1
ATOM 711 C C . LEU A 1 90 ? -3.436 -16.395 -7.524 1.00 91.19 90 LEU A C 1
ATOM 713 O O . LEU A 1 90 ? -4.574 -16.860 -7.549 1.00 91.19 90 LEU A O 1
ATOM 717 N N . LEU A 1 91 ? -2.977 -15.707 -6.477 1.00 89.75 91 LEU A N 1
ATOM 718 C CA . LEU A 1 91 ? -3.783 -15.404 -5.291 1.00 89.75 91 LEU A CA 1
ATOM 719 C C . LEU A 1 91 ? -4.717 -14.199 -5.484 1.00 89.75 91 LEU A C 1
ATOM 721 O O . LEU A 1 91 ? -5.816 -14.185 -4.925 1.00 89.75 91 LEU A O 1
ATOM 725 N N . ALA A 1 92 ? -4.314 -13.202 -6.274 1.00 88.31 92 ALA A N 1
ATOM 726 C CA . ALA A 1 92 ? -5.086 -11.983 -6.506 1.00 88.31 92 ALA A CA 1
ATOM 727 C C . ALA A 1 92 ? -6.239 -12.180 -7.506 1.00 88.31 92 ALA A C 1
ATOM 729 O O . ALA A 1 92 ? -7.335 -11.663 -7.283 1.00 88.31 92 ALA A O 1
ATOM 730 N N . VAL A 1 93 ? -6.041 -12.950 -8.583 1.00 90.31 93 VAL A N 1
ATOM 731 C CA . VAL A 1 93 ? -7.055 -13.156 -9.638 1.00 90.31 93 VAL A CA 1
ATOM 732 C C . VAL A 1 93 ? -8.377 -13.725 -9.090 1.00 90.31 93 VAL A C 1
ATOM 734 O O . VAL A 1 93 ? -9.431 -13.163 -9.399 1.00 90.31 93 VAL A O 1
ATOM 737 N N . PRO A 1 94 ? -8.390 -14.755 -8.220 1.00 89.00 94 PRO A N 1
ATOM 738 C CA . PRO A 1 94 ? -9.629 -15.257 -7.621 1.00 89.00 94 PRO A CA 1
ATOM 739 C C . PRO A 1 94 ? -10.375 -14.227 -6.760 1.00 89.00 94 PRO A C 1
ATOM 741 O O . PRO A 1 94 ? -11.594 -14.328 -6.603 1.00 89.00 94 PRO A O 1
ATOM 744 N N . LEU A 1 95 ? -9.685 -13.217 -6.211 1.00 86.31 95 LEU A N 1
ATOM 745 C CA . LEU A 1 95 ? -10.324 -12.153 -5.426 1.00 86.31 95 LEU A CA 1
ATOM 746 C C . LEU A 1 95 ? -11.193 -11.237 -6.300 1.00 86.31 95 LEU A C 1
ATOM 748 O O . LEU A 1 95 ? -12.217 -10.740 -5.816 1.00 86.31 95 LEU A O 1
ATOM 752 N N . LEU A 1 96 ? -10.841 -11.081 -7.583 1.00 86.69 96 LEU A N 1
ATOM 753 C CA . LEU A 1 96 ? -11.605 -10.299 -8.563 1.00 86.69 96 LEU A CA 1
ATOM 754 C C . LEU A 1 96 ? -12.953 -10.948 -8.906 1.00 86.69 96 LEU A C 1
ATOM 756 O O . LEU A 1 96 ? -13.893 -10.254 -9.285 1.00 86.69 96 LEU A O 1
ATOM 760 N N . ILE A 1 97 ? -13.089 -12.266 -8.726 1.00 88.94 97 ILE A N 1
ATOM 761 C CA . ILE A 1 97 ? -14.337 -12.992 -8.985 1.00 88.94 97 ILE A CA 1
ATOM 762 C C . ILE A 1 97 ? -15.302 -12.749 -7.813 1.00 88.94 97 ILE A C 1
ATOM 764 O O . ILE A 1 97 ? -15.022 -13.198 -6.699 1.00 88.94 97 ILE A O 1
ATOM 768 N N . PRO A 1 98 ? -16.464 -12.085 -7.993 1.00 80.50 98 PRO A N 1
ATOM 769 C CA . PRO A 1 98 ? -17.324 -11.670 -6.879 1.00 80.50 98 PRO A CA 1
ATOM 770 C C . PRO A 1 98 ? -17.749 -12.812 -5.943 1.00 80.50 98 PRO A C 1
ATOM 772 O O . PRO A 1 98 ? -17.763 -12.617 -4.729 1.00 80.50 98 PRO A O 1
ATOM 775 N N . ARG A 1 99 ? -18.011 -14.010 -6.486 1.00 83.44 99 ARG A N 1
ATOM 776 C CA . ARG A 1 99 ? -18.597 -15.165 -5.777 1.00 83.44 99 ARG A CA 1
ATOM 777 C C . ARG A 1 99 ? -17.595 -16.240 -5.323 1.00 83.44 99 ARG A C 1
ATOM 779 O O . ARG A 1 99 ? -17.995 -17.372 -5.073 1.00 83.44 99 ARG A O 1
ATOM 786 N N . PHE A 1 100 ? -16.303 -15.930 -5.231 1.00 85.38 100 PHE A N 1
ATOM 787 C CA . PHE A 1 100 ? -15.313 -16.938 -4.840 1.00 85.38 100 PHE A CA 1
ATOM 788 C C . PHE A 1 100 ? -15.432 -17.327 -3.343 1.00 85.38 100 PHE A C 1
ATOM 790 O O . PHE A 1 100 ? -15.371 -16.445 -2.482 1.00 85.38 100 PHE A O 1
ATOM 797 N N . PRO A 1 101 ? -15.579 -18.620 -2.992 1.00 78.94 101 PRO A N 1
ATOM 798 C CA . PRO A 1 101 ? -15.946 -19.047 -1.634 1.00 78.94 101 PRO A CA 1
ATOM 799 C C . PRO A 1 101 ? -14.817 -18.908 -0.599 1.00 78.94 101 PRO A C 1
ATOM 801 O O . PRO A 1 101 ? -15.084 -18.745 0.591 1.00 78.94 101 PRO A O 1
ATOM 804 N N . ALA A 1 102 ? -13.548 -18.936 -1.022 1.00 85.88 102 ALA A N 1
ATOM 805 C CA . ALA A 1 102 ? -12.400 -18.910 -0.109 1.00 85.88 102 ALA A CA 1
ATOM 806 C C . ALA A 1 102 ? -11.753 -17.520 0.061 1.00 85.88 102 ALA A C 1
ATOM 808 O O . ALA A 1 102 ? -10.641 -17.427 0.580 1.00 85.88 102 ALA A O 1
ATOM 809 N N . LYS A 1 103 ? -12.440 -16.425 -0.309 1.00 83.31 103 LYS A N 1
ATOM 810 C CA . LYS A 1 103 ? -11.910 -15.047 -0.184 1.00 83.31 103 LYS A CA 1
ATOM 811 C C . LYS A 1 103 ? -11.384 -14.720 1.213 1.00 83.31 103 LYS A C 1
ATOM 813 O O . LYS A 1 103 ? -10.309 -14.146 1.341 1.00 83.31 103 LYS A O 1
ATOM 818 N N . ARG A 1 104 ? -12.107 -15.143 2.256 1.00 83.19 104 ARG A N 1
ATOM 819 C CA . ARG A 1 104 ? -11.726 -14.916 3.662 1.00 83.19 104 ARG A CA 1
ATOM 820 C C . ARG A 1 104 ? -10.370 -15.520 4.045 1.00 83.19 104 ARG A C 1
ATOM 822 O O . ARG A 1 104 ? -9.734 -15.014 4.955 1.00 83.19 104 ARG A O 1
ATOM 829 N N . TRP A 1 105 ? -9.940 -16.578 3.356 1.00 86.00 105 TRP A N 1
ATOM 830 C CA . TRP A 1 105 ? -8.652 -17.240 3.579 1.00 86.00 105 TRP A CA 1
ATOM 831 C C . TRP A 1 105 ? -7.573 -16.731 2.617 1.00 86.00 105 TRP A C 1
ATOM 833 O O . TRP A 1 105 ? -6.418 -16.596 3.004 1.00 86.00 105 TRP A O 1
ATOM 843 N N . LEU A 1 106 ? -7.953 -16.385 1.383 1.00 88.19 106 LEU A N 1
ATOM 844 C CA . LEU A 1 106 ? -7.038 -15.833 0.382 1.00 88.19 106 LEU A CA 1
ATOM 845 C C . LEU A 1 106 ? -6.493 -14.453 0.758 1.00 88.19 106 LEU A C 1
ATOM 847 O O . LEU A 1 106 ? -5.322 -14.187 0.522 1.00 88.19 106 LEU A O 1
ATOM 851 N N . ILE A 1 107 ? -7.317 -13.580 1.345 1.00 85.44 107 ILE A N 1
ATOM 852 C CA . ILE A 1 107 ? -6.888 -12.228 1.735 1.00 85.44 107 ILE A CA 1
ATOM 853 C C . ILE A 1 107 ? -5.728 -12.266 2.745 1.00 85.44 107 ILE A C 1
ATOM 855 O O . ILE A 1 107 ? -4.693 -11.679 2.443 1.00 85.44 107 ILE A O 1
ATOM 859 N N . PRO A 1 108 ? -5.822 -12.950 3.906 1.00 85.31 108 PRO A N 1
ATOM 860 C CA . PRO A 1 108 ? -4.692 -13.017 4.832 1.00 85.31 108 PRO A CA 1
ATOM 861 C C . PRO A 1 108 ? -3.496 -13.779 4.244 1.00 85.31 108 PRO A C 1
ATOM 863 O O . PRO A 1 108 ? -2.358 -13.431 4.537 1.00 85.31 108 PRO A O 1
ATOM 866 N N . LEU A 1 109 ? -3.718 -14.768 3.372 1.00 88.75 109 LEU A N 1
ATOM 867 C CA . LEU A 1 109 ? -2.629 -15.456 2.672 1.00 88.75 109 LEU A CA 1
ATOM 868 C C . LEU A 1 109 ? -1.847 -14.497 1.755 1.00 88.75 109 LEU A C 1
ATOM 870 O O . LEU A 1 109 ? -0.620 -14.470 1.800 1.00 88.75 109 LEU A O 1
ATOM 874 N N . LEU A 1 110 ? -2.548 -13.680 0.967 1.00 88.31 110 LEU A N 1
ATOM 875 C CA . LEU A 1 110 ? -1.946 -12.692 0.070 1.00 88.31 110 LEU A CA 1
ATOM 876 C C . LEU A 1 110 ? -1.299 -11.538 0.843 1.00 88.31 110 LEU A C 1
ATOM 878 O O . LEU A 1 110 ? -0.195 -11.121 0.515 1.00 88.31 110 LEU A O 1
ATOM 882 N N . VAL A 1 111 ? -1.996 -11.007 1.847 1.00 86.38 111 VAL A N 1
ATOM 883 C CA . VAL A 1 111 ? -1.571 -9.787 2.539 1.00 86.38 111 VAL A CA 1
ATOM 884 C C . VAL A 1 111 ? -0.530 -10.078 3.609 1.00 86.38 111 VAL A C 1
ATOM 886 O O . VAL A 1 111 ? 0.296 -9.218 3.821 1.00 86.38 111 VAL A O 1
ATOM 889 N N . ILE A 1 112 ? -0.523 -11.246 4.260 1.00 86.19 112 ILE A N 1
ATOM 890 C CA . ILE A 1 112 ? 0.380 -11.529 5.393 1.00 86.19 112 ILE A CA 1
ATOM 891 C C . ILE A 1 112 ? 1.415 -12.593 5.027 1.00 86.19 112 ILE A C 1
ATOM 893 O O . ILE A 1 112 ? 2.616 -12.361 5.136 1.00 86.19 112 ILE A O 1
ATOM 897 N N . ALA A 1 113 ? 0.976 -13.773 4.585 1.00 86.94 113 ALA A N 1
ATOM 898 C CA . ALA A 1 113 ? 1.899 -14.886 4.360 1.00 86.94 113 ALA A CA 1
ATOM 899 C C . ALA A 1 113 ? 2.801 -14.656 3.137 1.00 86.94 113 ALA A C 1
ATOM 901 O O . ALA A 1 113 ? 4.001 -14.905 3.202 1.00 86.94 113 ALA A O 1
ATOM 902 N N . CYS A 1 114 ? 2.241 -14.149 2.036 1.00 88.00 114 CYS A N 1
ATOM 903 C CA . CYS A 1 114 ? 2.979 -13.915 0.798 1.00 88.00 114 CYS A CA 1
ATOM 904 C C . CYS A 1 114 ? 4.160 -12.938 0.950 1.00 88.00 114 CYS A C 1
ATOM 906 O O . CYS A 1 114 ? 5.246 -13.297 0.499 1.00 88.00 114 CYS A O 1
ATOM 908 N N . PRO A 1 115 ? 4.031 -11.746 1.571 1.00 86.69 115 PRO A N 1
ATOM 909 C CA . PRO A 1 115 ? 5.179 -10.856 1.745 1.00 86.69 115 PRO A CA 1
ATOM 910 C C . PRO A 1 115 ? 6.237 -11.436 2.689 1.00 86.69 115 PRO A C 1
ATOM 912 O O . PRO A 1 115 ? 7.423 -11.274 2.420 1.00 86.69 115 PRO A O 1
ATOM 915 N N . LEU A 1 116 ? 5.844 -12.168 3.739 1.00 86.00 116 LEU A N 1
ATOM 916 C CA . LEU A 1 116 ? 6.794 -12.817 4.653 1.00 86.00 116 LEU A CA 1
ATOM 917 C C . LEU A 1 116 ? 7.596 -13.928 3.959 1.00 86.00 116 LEU A C 1
ATOM 919 O O . LEU A 1 116 ? 8.822 -13.960 4.049 1.00 86.00 116 LEU A O 1
ATOM 923 N N . ILE A 1 117 ? 6.910 -14.815 3.233 1.00 86.06 117 ILE A N 1
ATOM 924 C CA . ILE A 1 117 ? 7.545 -15.901 2.472 1.00 86.06 117 ILE A CA 1
ATOM 925 C C . ILE A 1 117 ? 8.383 -15.322 1.327 1.00 86.06 117 ILE A C 1
ATOM 927 O O . ILE A 1 117 ? 9.516 -15.748 1.110 1.00 86.06 117 ILE A O 1
ATOM 931 N N . GLY A 1 118 ? 7.840 -14.329 0.620 1.00 85.12 118 GLY A N 1
ATOM 932 C CA . GLY A 1 118 ? 8.507 -13.643 -0.480 1.00 85.12 118 GLY A CA 1
ATOM 933 C C . GLY A 1 118 ? 9.806 -12.984 -0.037 1.00 85.12 118 GLY A C 1
ATOM 934 O O . GLY A 1 118 ? 10.823 -13.173 -0.691 1.00 85.12 118 GLY A O 1
ATOM 935 N N . MET A 1 119 ? 9.818 -12.289 1.104 1.00 84.06 119 MET A N 1
ATOM 936 C CA . MET A 1 119 ? 11.030 -11.632 1.601 1.00 84.06 119 MET A CA 1
ATOM 937 C C . MET A 1 119 ? 12.169 -12.634 1.838 1.00 84.06 119 MET A C 1
ATOM 939 O O . MET A 1 119 ? 13.284 -12.388 1.386 1.00 84.06 119 MET A O 1
ATOM 943 N N . GLY A 1 120 ? 11.880 -13.796 2.435 1.00 85.81 120 GLY A N 1
ATOM 944 C CA . GLY A 1 120 ? 12.865 -14.876 2.580 1.00 85.81 120 GLY A CA 1
ATOM 945 C C . GLY A 1 120 ? 13.313 -15.478 1.241 1.00 85.81 120 GLY A C 1
ATOM 946 O O . GLY A 1 120 ? 14.501 -15.725 1.038 1.00 85.81 120 GLY A O 1
ATOM 947 N N . LEU A 1 121 ? 12.381 -15.668 0.300 1.00 88.69 121 LEU A N 1
ATOM 948 C CA . LEU A 1 121 ? 12.677 -16.193 -1.038 1.00 88.69 121 LEU A CA 1
ATOM 949 C C . LEU A 1 121 ? 13.573 -15.242 -1.851 1.00 88.69 121 LEU A C 1
ATOM 951 O O . LEU A 1 121 ? 14.492 -15.696 -2.533 1.00 88.69 121 LEU A O 1
ATOM 955 N N . PHE A 1 122 ? 13.310 -13.936 -1.795 1.00 89.44 122 PHE A N 1
ATOM 956 C CA . PHE A 1 122 ? 14.013 -12.934 -2.597 1.00 89.44 122 PHE A CA 1
ATOM 957 C C . PHE A 1 122 ? 15.382 -12.559 -2.021 1.00 89.44 122 PHE A C 1
ATOM 959 O O . PHE A 1 122 ? 16.311 -12.354 -2.804 1.00 89.44 122 PHE A O 1
ATOM 966 N N . LEU A 1 123 ? 15.519 -12.496 -0.688 1.00 89.00 123 LEU A N 1
ATOM 967 C CA . LEU A 1 123 ? 16.807 -12.263 -0.016 1.00 89.00 123 LEU A CA 1
ATOM 968 C C . LEU A 1 123 ? 17.746 -13.460 -0.192 1.00 89.00 123 LEU A C 1
ATOM 970 O O . LEU A 1 123 ? 18.938 -13.277 -0.425 1.00 89.00 123 LEU A O 1
ATOM 974 N N . GLY A 1 124 ? 17.220 -14.685 -0.122 1.00 87.25 124 GLY A N 1
ATOM 975 C CA . GLY A 1 124 ? 18.050 -15.889 -0.101 1.00 87.25 124 GLY A CA 1
ATOM 976 C C . GLY A 1 124 ? 18.860 -16.013 1.195 1.00 87.25 124 GLY A C 1
ATOM 977 O O . GLY A 1 124 ? 18.508 -15.435 2.218 1.00 87.25 124 GLY A O 1
ATOM 978 N N . GLY A 1 125 ? 19.931 -16.811 1.174 1.00 84.81 125 GLY A N 1
ATOM 979 C CA . GLY A 1 125 ? 20.774 -17.095 2.346 1.00 84.81 125 GLY A CA 1
ATOM 980 C C . GLY A 1 125 ? 20.323 -18.303 3.178 1.00 84.81 125 GLY A C 1
ATOM 981 O O . GLY A 1 125 ? 21.110 -18.864 3.936 1.00 84.81 125 GLY A O 1
ATOM 982 N N . ASN A 1 126 ? 19.090 -18.776 2.985 1.00 84.38 126 ASN A N 1
ATOM 983 C CA . ASN A 1 126 ? 18.552 -19.984 3.610 1.00 84.38 126 ASN A CA 1
ATOM 984 C C . ASN A 1 126 ? 18.265 -21.064 2.554 1.00 84.38 126 ASN A C 1
ATOM 986 O O . ASN A 1 126 ? 18.052 -20.762 1.382 1.00 84.38 126 ASN A O 1
ATOM 990 N N . PHE A 1 127 ? 18.241 -22.337 2.965 1.00 82.81 127 PHE A N 1
ATOM 991 C CA . PHE A 1 127 ? 17.888 -23.481 2.102 1.00 82.81 127 PHE A CA 1
ATOM 992 C C . PHE A 1 127 ? 18.767 -23.654 0.844 1.00 82.81 127 PHE A C 1
ATOM 994 O O . PHE A 1 127 ? 18.306 -24.167 -0.170 1.00 82.81 127 PHE A O 1
ATOM 1001 N N . GLY A 1 128 ? 20.036 -23.231 0.904 1.00 83.12 128 GLY A N 1
ATOM 1002 C CA . GLY A 1 128 ? 20.973 -23.322 -0.225 1.00 83.12 128 GLY A CA 1
ATOM 1003 C C . GLY A 1 128 ? 20.794 -22.234 -1.289 1.00 83.12 128 GLY A C 1
ATOM 1004 O O . GLY A 1 128 ? 21.437 -22.292 -2.333 1.00 83.12 128 GLY A O 1
ATOM 1005 N N . LEU A 1 129 ? 19.942 -21.235 -1.037 1.00 87.62 129 LEU A N 1
ATOM 1006 C CA . LEU A 1 129 ? 19.759 -20.091 -1.924 1.00 87.62 129 LEU A CA 1
ATOM 1007 C C . LEU A 1 129 ? 20.910 -19.094 -1.767 1.00 87.62 129 LEU A C 1
ATOM 1009 O O . LEU A 1 129 ? 21.220 -18.668 -0.655 1.00 87.62 129 LEU A O 1
ATOM 1013 N N . VAL A 1 130 ? 21.482 -18.652 -2.890 1.00 88.75 130 VAL A N 1
ATOM 1014 C CA . VAL A 1 130 ? 22.443 -17.537 -2.923 1.00 88.75 130 VAL A CA 1
ATOM 1015 C C . VAL A 1 130 ? 21.804 -16.287 -2.319 1.00 88.75 130 VAL A C 1
ATOM 1017 O O . VAL A 1 130 ? 20.666 -15.954 -2.667 1.00 88.75 130 VAL A O 1
ATOM 1020 N N . TYR A 1 131 ? 22.522 -15.626 -1.412 1.00 90.62 131 TYR A N 1
ATOM 1021 C CA . TYR A 1 131 ? 22.108 -14.354 -0.830 1.00 90.62 131 TYR A CA 1
ATOM 1022 C C . TYR A 1 131 ? 22.228 -13.237 -1.871 1.00 90.62 131 TYR A C 1
ATOM 1024 O O . TYR A 1 131 ? 23.271 -13.092 -2.510 1.00 90.62 131 TYR A O 1
ATOM 1032 N N . VAL A 1 132 ? 21.159 -12.462 -2.044 1.00 88.81 132 VAL A N 1
ATOM 1033 C CA . VAL A 1 132 ? 21.119 -11.320 -2.960 1.00 88.81 132 VAL A CA 1
ATOM 1034 C C . VAL A 1 132 ? 20.843 -10.060 -2.159 1.00 88.81 132 VAL A C 1
ATOM 1036 O O . VAL A 1 132 ? 19.762 -9.893 -1.593 1.00 88.81 132 VAL A O 1
ATOM 1039 N N . GLU A 1 133 ? 21.816 -9.153 -2.161 1.00 87.81 133 GLU A N 1
ATOM 1040 C CA . GLU A 1 133 ? 21.700 -7.857 -1.501 1.00 87.81 133 GLU A CA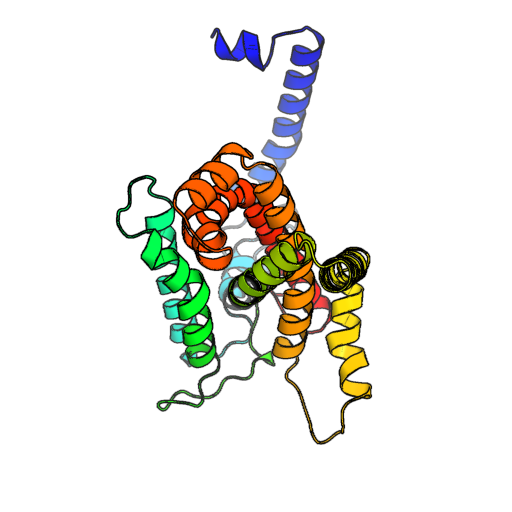 1
ATOM 1041 C C . GLU A 1 133 ? 20.492 -7.066 -2.016 1.00 87.81 133 GLU A C 1
ATOM 1043 O O . GLU A 1 133 ? 20.239 -6.963 -3.220 1.00 87.81 133 GLU A O 1
ATOM 1048 N N . THR A 1 134 ? 19.778 -6.451 -1.080 1.00 85.62 134 THR A N 1
ATOM 1049 C CA . THR A 1 134 ? 18.646 -5.531 -1.292 1.00 85.62 134 THR A CA 1
ATOM 1050 C C . THR A 1 134 ? 18.992 -4.341 -2.184 1.00 85.62 134 THR A C 1
ATOM 1052 O O . THR A 1 134 ? 18.113 -3.820 -2.863 1.00 85.62 134 THR A O 1
ATOM 1055 N N . GLY A 1 135 ? 20.264 -3.930 -2.244 1.00 83.44 135 GLY A N 1
ATOM 1056 C CA . GLY A 1 135 ? 20.737 -2.879 -3.150 1.00 83.44 135 GLY A CA 1
ATOM 1057 C C . GLY A 1 135 ? 20.607 -3.236 -4.635 1.00 83.44 135 GLY A C 1
ATOM 1058 O O . GLY A 1 135 ? 20.500 -2.343 -5.470 1.00 83.44 135 GLY A O 1
ATOM 1059 N N . ASN A 1 136 ? 20.554 -4.530 -4.967 1.00 85.81 136 ASN A N 1
ATOM 1060 C CA . ASN A 1 136 ? 20.360 -4.997 -6.342 1.00 85.81 136 ASN A CA 1
ATOM 1061 C C . ASN A 1 136 ? 18.879 -5.117 -6.727 1.00 85.81 136 ASN A C 1
ATOM 1063 O O . ASN A 1 136 ? 18.555 -5.408 -7.882 1.00 85.81 136 ASN A O 1
ATOM 1067 N N . TRP A 1 137 ? 17.966 -4.927 -5.773 1.00 88.88 137 TRP A N 1
ATOM 1068 C CA . TRP A 1 137 ? 16.535 -4.998 -6.031 1.00 88.88 137 TRP A CA 1
ATOM 1069 C C . TRP A 1 137 ? 16.086 -3.704 -6.699 1.00 88.88 137 TRP A C 1
ATOM 1071 O O . TRP A 1 137 ? 16.442 -2.611 -6.266 1.00 88.88 137 TRP A O 1
ATOM 1081 N N . GLY A 1 138 ? 15.281 -3.823 -7.748 1.00 88.06 138 GLY A N 1
ATOM 1082 C CA . GLY A 1 138 ? 14.820 -2.654 -8.476 1.00 88.06 138 GLY A CA 1
ATOM 1083 C C . GLY A 1 138 ? 13.674 -2.943 -9.426 1.00 88.06 138 GLY A C 1
ATOM 1084 O O . GLY A 1 138 ? 13.112 -4.043 -9.438 1.00 88.06 138 GLY A O 1
ATOM 1085 N N . GLY A 1 139 ? 13.340 -1.932 -10.218 1.00 88.62 139 GLY A N 1
ATOM 1086 C CA . GLY A 1 139 ? 12.284 -1.999 -11.214 1.00 88.62 139 GLY A CA 1
ATOM 1087 C C . GLY A 1 139 ? 10.893 -2.220 -10.612 1.00 88.62 139 GLY A C 1
ATOM 1088 O O . GLY A 1 139 ? 10.627 -1.941 -9.441 1.00 88.62 139 GLY A O 1
ATOM 1089 N N . PHE A 1 140 ? 9.997 -2.769 -11.429 1.00 89.25 140 PHE A N 1
ATOM 1090 C CA . PHE A 1 140 ? 8.628 -3.117 -11.044 1.00 89.25 140 PHE A CA 1
ATOM 1091 C C . PHE A 1 140 ? 8.573 -4.116 -9.886 1.00 89.25 140 PHE A C 1
ATOM 1093 O O . PHE A 1 140 ? 7.689 -4.025 -9.033 1.00 89.25 140 PHE A O 1
ATOM 1100 N N . PHE A 1 141 ? 9.523 -5.053 -9.835 1.00 90.25 141 PHE A N 1
ATOM 1101 C CA . PHE A 1 141 ? 9.636 -6.009 -8.740 1.00 90.25 141 PHE A CA 1
ATOM 1102 C C . PHE A 1 141 ? 9.726 -5.309 -7.379 1.00 90.25 141 PHE A C 1
ATOM 1104 O O . PHE A 1 141 ? 8.939 -5.625 -6.481 1.00 90.25 141 PHE A O 1
ATOM 1111 N N . LEU A 1 142 ? 10.628 -4.330 -7.243 1.00 89.69 142 LEU A N 1
ATOM 1112 C CA . LEU A 1 142 ? 10.790 -3.580 -5.999 1.00 89.69 142 LEU A CA 1
ATOM 1113 C C . LEU A 1 142 ? 9.490 -2.863 -5.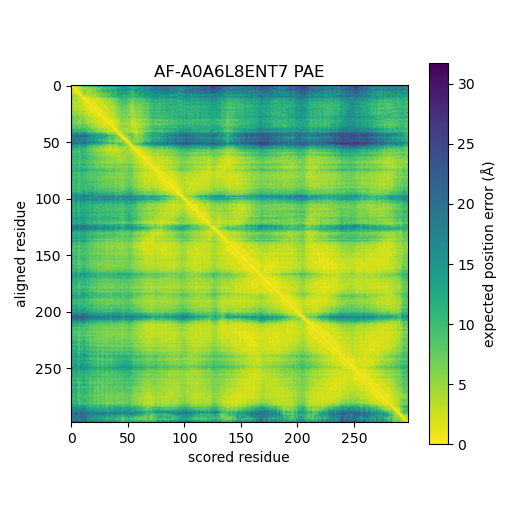620 1.00 89.69 142 LEU A C 1
ATOM 1115 O O . LEU A 1 142 ? 9.033 -2.984 -4.485 1.00 89.69 142 LEU A O 1
ATOM 1119 N N . THR A 1 143 ? 8.848 -2.194 -6.581 1.00 90.38 143 THR A N 1
ATOM 1120 C CA . THR A 1 143 ? 7.573 -1.499 -6.362 1.00 90.38 143 THR A CA 1
ATOM 1121 C C . THR A 1 143 ? 6.490 -2.436 -5.815 1.00 90.38 143 THR A C 1
ATOM 1123 O O . THR A 1 143 ? 5.833 -2.107 -4.824 1.00 90.38 143 THR A O 1
ATOM 1126 N N . VAL A 1 144 ? 6.309 -3.619 -6.415 1.00 89.69 144 VAL A N 1
ATOM 1127 C CA . VAL A 1 144 ? 5.282 -4.587 -5.984 1.00 89.69 144 VAL A CA 1
ATOM 1128 C C . VAL A 1 144 ? 5.583 -5.146 -4.595 1.00 89.69 144 VAL A C 1
ATOM 1130 O O . VAL A 1 144 ? 4.680 -5.214 -3.757 1.00 89.69 144 VAL A O 1
ATOM 1133 N N . VAL A 1 145 ? 6.835 -5.528 -4.329 1.00 89.31 145 VAL A N 1
ATOM 1134 C CA . VAL A 1 145 ? 7.224 -6.092 -3.027 1.00 89.31 145 VAL A CA 1
ATOM 1135 C C . VAL A 1 145 ? 7.083 -5.057 -1.919 1.00 89.31 145 VAL A C 1
ATOM 1137 O O . VAL A 1 145 ? 6.488 -5.360 -0.884 1.00 89.31 145 VAL A O 1
ATOM 1140 N N . THR A 1 146 ? 7.545 -3.827 -2.147 1.00 90.31 146 THR A N 1
ATOM 1141 C CA . THR A 1 146 ? 7.381 -2.720 -1.199 1.00 90.31 146 THR A CA 1
ATOM 1142 C C . THR A 1 146 ? 5.907 -2.442 -0.926 1.00 90.31 146 THR A C 1
ATOM 1144 O O . THR A 1 146 ? 5.517 -2.345 0.238 1.00 90.31 146 THR A O 1
ATOM 1147 N N . ALA A 1 147 ? 5.070 -2.370 -1.966 1.00 90.38 147 ALA A N 1
ATOM 1148 C CA . ALA A 1 147 ? 3.643 -2.109 -1.806 1.00 90.38 147 ALA A CA 1
ATOM 1149 C C . ALA A 1 147 ? 2.942 -3.196 -0.975 1.00 90.38 147 ALA A C 1
ATOM 1151 O O . 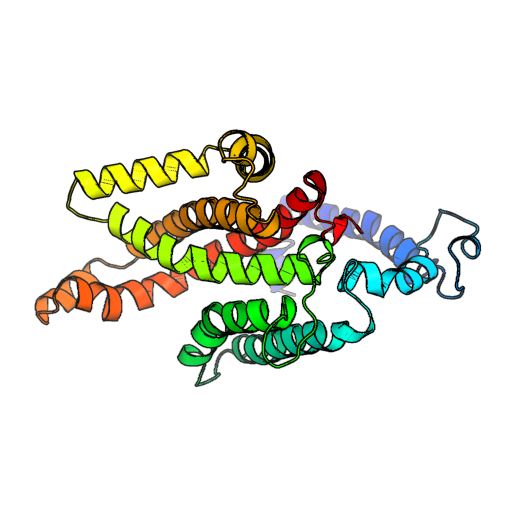ALA A 1 147 ? 2.185 -2.879 -0.055 1.00 90.38 147 ALA A O 1
ATOM 1152 N N . LEU A 1 148 ? 3.215 -4.474 -1.258 1.00 89.94 148 LEU A N 1
ATOM 1153 C CA . LEU A 1 148 ? 2.627 -5.593 -0.518 1.00 89.94 148 LEU A CA 1
ATOM 1154 C C . LEU A 1 148 ? 3.135 -5.674 0.921 1.00 89.94 148 LEU A C 1
ATOM 1156 O O . LEU A 1 148 ? 2.337 -5.895 1.833 1.00 89.94 148 LEU A O 1
ATOM 1160 N N . PHE A 1 149 ? 4.435 -5.472 1.140 1.00 92.12 149 PHE A N 1
ATOM 1161 C CA . PHE A 1 149 ? 5.016 -5.502 2.479 1.00 92.12 149 PHE A CA 1
ATOM 1162 C C . PHE A 1 149 ? 4.455 -4.377 3.351 1.00 92.12 149 PHE A C 1
ATOM 1164 O O . PHE A 1 149 ? 3.960 -4.635 4.445 1.00 92.12 149 PHE A O 1
ATOM 1171 N N . VAL A 1 150 ? 4.462 -3.139 2.848 1.00 93.94 150 VAL A N 1
ATOM 1172 C CA . VAL A 1 150 ? 3.917 -1.985 3.576 1.00 93.94 150 VAL A CA 1
ATOM 1173 C C . VAL A 1 150 ? 2.423 -2.163 3.826 1.00 93.94 150 VAL A C 1
ATOM 1175 O O . VAL A 1 150 ? 1.958 -1.852 4.919 1.00 93.94 150 VAL A O 1
ATOM 1178 N N . LEU A 1 151 ? 1.652 -2.702 2.875 1.00 92.19 151 LEU A N 1
ATOM 1179 C CA . LEU A 1 151 ? 0.236 -3.014 3.101 1.00 92.19 151 LEU A CA 1
ATOM 1180 C C . LEU A 1 151 ? 0.053 -4.050 4.226 1.00 92.19 151 LEU A C 1
ATOM 1182 O O . LEU A 1 151 ? -0.797 -3.862 5.097 1.00 92.19 151 LEU A O 1
ATOM 1186 N N . SER A 1 152 ? 0.870 -5.108 4.233 1.00 93.00 152 SER A N 1
ATOM 1187 C CA . SER A 1 152 ? 0.863 -6.156 5.263 1.00 93.00 152 SER A CA 1
ATOM 1188 C C . SER A 1 152 ? 1.103 -5.613 6.663 1.00 93.00 152 SER A C 1
ATOM 1190 O O . SER A 1 152 ? 0.439 -6.028 7.612 1.00 93.00 152 SER A O 1
ATOM 1192 N N . THR A 1 153 ? 2.094 -4.737 6.813 1.00 94.31 153 THR A N 1
ATOM 1193 C CA . THR A 1 153 ? 2.542 -4.238 8.118 1.00 94.31 153 THR A CA 1
ATOM 1194 C C . THR A 1 153 ? 1.705 -3.056 8.589 1.00 94.31 153 THR A C 1
ATOM 1196 O O . THR A 1 153 ? 1.377 -2.963 9.772 1.00 94.31 153 THR A O 1
ATOM 1199 N N . SER A 1 154 ? 1.307 -2.167 7.677 1.00 95.62 154 SER A N 1
ATOM 1200 C CA . SER A 1 154 ? 0.544 -0.965 8.020 1.00 95.62 154 SER A CA 1
ATOM 1201 C C . SER A 1 154 ? -0.910 -1.262 8.363 1.00 95.62 154 SER A C 1
ATOM 1203 O O . SER A 1 154 ? -1.446 -0.594 9.242 1.00 95.62 154 SER A O 1
ATOM 1205 N N . LEU A 1 155 ? -1.554 -2.261 7.742 1.00 93.75 155 LEU A N 1
ATOM 1206 C CA . LEU A 1 155 ? -2.972 -2.557 7.973 1.00 93.75 155 LEU A CA 1
ATOM 1207 C C . LEU A 1 155 ? -3.265 -2.962 9.437 1.00 93.75 155 LEU A C 1
ATOM 1209 O O . LEU A 1 155 ? -4.167 -2.367 10.031 1.00 93.75 155 LEU A O 1
ATOM 1213 N N . PRO A 1 156 ? -2.522 -3.892 10.078 1.00 94.00 156 PRO A N 1
ATOM 1214 C CA . PRO A 1 156 ? -2.705 -4.193 11.500 1.00 94.00 156 PRO A CA 1
ATOM 1215 C C . PRO A 1 156 ? -2.469 -2.979 12.406 1.00 94.00 156 PRO A C 1
ATOM 1217 O O . PRO A 1 156 ? -3.269 -2.717 13.306 1.00 94.00 156 PRO A O 1
ATOM 1220 N N . ILE A 1 157 ? -1.409 -2.206 12.141 1.00 97.19 157 ILE A N 1
ATOM 1221 C CA . ILE A 1 157 ? -1.078 -0.998 12.911 1.00 97.19 157 ILE A CA 1
ATOM 1222 C C . ILE A 1 157 ? -2.191 0.047 12.755 1.00 97.19 157 ILE A C 1
ATOM 1224 O O . ILE A 1 157 ? -2.630 0.640 13.739 1.00 97.19 157 ILE A O 1
ATOM 1228 N N . ALA A 1 158 ? -2.718 0.218 11.544 1.00 97.25 158 ALA A N 1
ATOM 1229 C CA . ALA A 1 158 ? -3.818 1.122 11.240 1.00 97.25 158 ALA A CA 1
ATOM 1230 C C . ALA A 1 158 ? -5.095 0.749 11.998 1.00 97.25 158 ALA A C 1
ATOM 1232 O O . ALA A 1 158 ? -5.752 1.628 12.554 1.00 97.25 158 ALA A O 1
ATOM 1233 N N . VAL A 1 159 ? -5.437 -0.544 12.066 1.00 96.00 159 VAL A N 1
ATOM 1234 C CA . VAL A 1 159 ? -6.579 -1.028 12.860 1.00 96.00 159 VAL A CA 1
ATOM 1235 C C . VAL A 1 159 ? -6.378 -0.695 14.336 1.00 96.00 159 VAL A C 1
ATOM 1237 O O . VAL A 1 159 ? -7.289 -0.160 14.966 1.00 96.00 159 VAL A O 1
ATOM 1240 N N . MET A 1 160 ? -5.191 -0.961 14.889 1.00 96.31 160 MET A N 1
ATOM 1241 C CA . MET A 1 160 ? -4.888 -0.646 16.290 1.00 96.31 160 MET A CA 1
ATOM 1242 C C . MET A 1 160 ? -4.988 0.859 16.574 1.00 96.31 160 MET A C 1
ATOM 1244 O O . MET A 1 160 ? -5.643 1.255 17.540 1.00 96.31 160 MET A O 1
ATOM 1248 N N . LEU A 1 161 ? -4.408 1.699 15.713 1.00 97.75 161 LEU A N 1
ATOM 1249 C CA . LEU A 1 161 ? -4.462 3.159 15.826 1.00 97.75 161 LEU A CA 1
ATOM 1250 C C . LEU A 1 161 ? -5.892 3.700 15.686 1.00 97.75 161 LEU A C 1
ATOM 1252 O O . LEU A 1 161 ? -6.298 4.567 16.462 1.00 97.75 161 LEU A O 1
ATOM 1256 N N . ALA A 1 162 ? -6.680 3.167 14.748 1.00 97.19 162 ALA A N 1
ATOM 1257 C CA . ALA A 1 162 ? -8.076 3.553 14.551 1.00 97.19 162 ALA A CA 1
ATOM 1258 C C . ALA A 1 162 ? -8.941 3.198 15.769 1.00 97.19 162 ALA A C 1
ATOM 1260 O O . ALA A 1 162 ? -9.698 4.038 16.259 1.00 97.19 162 ALA A O 1
ATOM 1261 N N . LEU A 1 163 ? -8.791 1.981 16.305 1.00 96.00 163 LEU A N 1
ATOM 1262 C CA . LEU A 1 163 ? -9.489 1.551 17.520 1.00 96.00 163 LEU A CA 1
ATOM 1263 C C . LEU A 1 163 ? -9.063 2.379 18.739 1.00 96.00 163 LEU A C 1
ATOM 1265 O O . LEU A 1 163 ? -9.920 2.797 19.518 1.00 96.00 163 LEU A O 1
ATOM 1269 N N . GLY A 1 164 ? -7.765 2.669 18.882 1.00 95.81 164 GLY A N 1
ATOM 1270 C CA . GLY A 1 164 ? -7.240 3.542 19.934 1.00 95.81 164 GLY A CA 1
ATOM 1271 C C . GLY A 1 164 ? -7.827 4.954 19.863 1.00 95.81 164 GLY A C 1
ATOM 1272 O O . GLY A 1 164 ? -8.290 5.488 20.872 1.00 95.81 164 GLY A O 1
ATOM 1273 N N . ARG A 1 165 ? -7.931 5.524 18.657 1.00 95.69 165 ARG A N 1
ATOM 1274 C CA . ARG A 1 165 ? -8.566 6.830 18.419 1.00 95.69 165 ARG A CA 1
ATOM 1275 C C . ARG A 1 165 ? -10.078 6.830 18.680 1.00 95.69 165 ARG A C 1
ATOM 1277 O O . ARG A 1 165 ? -10.630 7.861 19.056 1.00 95.69 165 ARG A O 1
ATOM 1284 N N . CYS A 1 166 ? -10.758 5.698 18.524 1.00 92.44 166 CYS A N 1
ATOM 1285 C CA . CYS A 1 166 ? -12.173 5.541 18.879 1.00 92.44 166 CYS A CA 1
ATOM 1286 C C . CYS A 1 166 ? -12.407 5.181 20.358 1.00 92.44 166 CYS A C 1
ATOM 1288 O O . CYS A 1 166 ? -13.559 5.086 20.782 1.00 92.44 166 CYS A O 1
ATOM 1290 N N . SER A 1 167 ? -11.349 4.991 21.151 1.00 92.88 167 SER A N 1
ATOM 1291 C CA . SER A 1 167 ? -11.457 4.585 22.554 1.00 92.88 167 SER A CA 1
ATOM 1292 C C . SER A 1 167 ? -12.162 5.636 23.416 1.00 92.88 167 SER A C 1
ATOM 1294 O O . SER A 1 167 ? -12.059 6.844 23.174 1.00 92.88 167 SER A O 1
ATOM 1296 N N . SER A 1 168 ? -12.862 5.187 24.460 1.00 90.69 168 SER A N 1
ATOM 1297 C CA . SER A 1 168 ? -13.427 6.048 25.509 1.00 90.69 168 SER A CA 1
ATOM 1298 C C . SER A 1 168 ? -12.357 6.615 26.446 1.00 90.69 168 SER A C 1
ATOM 1300 O O . SER A 1 168 ? -12.588 7.654 27.060 1.00 90.69 168 SER A O 1
ATOM 1302 N N . ILE A 1 169 ? -11.185 5.974 26.529 1.00 95.88 169 ILE A N 1
ATOM 1303 C CA . ILE A 1 169 ? -10.080 6.407 27.388 1.00 95.88 169 ILE A CA 1
ATOM 1304 C C . ILE A 1 169 ? -9.423 7.649 26.760 1.00 95.88 169 ILE A C 1
ATOM 1306 O O . ILE A 1 169 ? -8.840 7.537 25.676 1.00 95.88 169 ILE A O 1
ATOM 1310 N N . PRO A 1 170 ? -9.469 8.825 27.419 1.00 95.56 170 PRO A N 1
ATOM 1311 C CA . PRO A 1 170 ? -9.016 10.080 26.822 1.00 95.56 170 PRO A CA 1
ATOM 1312 C C . PRO A 1 170 ? -7.518 10.072 26.510 1.00 95.56 170 PRO A C 1
ATOM 1314 O O . PRO A 1 170 ? -7.125 10.547 25.450 1.00 95.56 170 PRO A O 1
ATOM 1317 N N . LEU A 1 171 ? -6.692 9.467 27.373 1.00 97.44 171 LEU A N 1
ATOM 1318 C CA . LEU A 1 171 ? -5.247 9.368 27.156 1.00 97.44 171 LEU A CA 1
ATOM 1319 C C . LEU A 1 171 ? -4.915 8.596 25.871 1.00 97.44 171 LEU A C 1
ATOM 1321 O O . LEU A 1 171 ? -4.208 9.110 25.014 1.00 97.44 171 LEU A O 1
ATOM 1325 N N . VAL A 1 172 ? -5.480 7.394 25.701 1.00 96.81 172 VAL A N 1
ATOM 1326 C CA . VAL A 1 172 ? -5.254 6.558 24.507 1.00 96.81 172 VAL A CA 1
ATOM 1327 C C . VAL A 1 172 ? -5.725 7.282 23.249 1.00 96.81 172 VAL A C 1
ATOM 1329 O O . VAL A 1 172 ? -4.999 7.338 22.258 1.00 96.81 172 VAL A O 1
ATOM 1332 N N . ARG A 1 173 ? -6.916 7.890 23.308 1.00 97.00 173 ARG A N 1
ATOM 1333 C CA . ARG A 1 173 ? -7.477 8.663 22.199 1.00 97.00 173 ARG A CA 1
ATOM 1334 C C . ARG A 1 173 ? -6.545 9.793 21.772 1.00 97.00 173 ARG A C 1
ATOM 1336 O O . ARG A 1 173 ? -6.295 9.931 20.578 1.00 97.00 173 ARG A O 1
ATOM 1343 N N . VAL A 1 174 ? -6.056 10.589 22.723 1.00 97.62 174 VAL A N 1
ATOM 1344 C CA . VAL A 1 174 ? -5.174 11.732 22.449 1.00 97.62 174 VAL A CA 1
ATOM 1345 C C . VAL A 1 174 ? -3.822 11.256 21.928 1.00 97.62 174 VAL A C 1
ATOM 1347 O O . VAL A 1 174 ? -3.376 11.768 20.911 1.00 97.62 174 VAL A O 1
ATOM 1350 N N . CYS A 1 175 ? -3.204 10.238 22.533 1.00 97.81 175 CYS A N 1
ATOM 1351 C CA . CYS A 1 175 ? -1.934 9.691 22.045 1.00 97.81 175 CYS A CA 1
ATOM 1352 C C . CYS A 1 175 ? -2.042 9.183 20.598 1.00 97.81 175 CYS A C 1
ATOM 1354 O O . CYS A 1 175 ? -1.224 9.552 19.754 1.00 97.81 175 CYS A O 1
ATOM 1356 N N . CYS A 1 176 ? -3.070 8.386 20.285 1.00 97.69 176 CYS A N 1
ATOM 1357 C CA . CYS A 1 176 ? -3.293 7.898 18.921 1.00 97.69 176 CYS A CA 1
ATOM 1358 C C . CYS A 1 176 ? -3.626 9.038 17.952 1.00 97.69 176 CYS A C 1
ATOM 1360 O O . CYS A 1 176 ? -3.104 9.056 16.841 1.00 97.69 176 CYS A O 1
ATOM 1362 N N . ALA A 1 177 ? -4.468 9.995 18.356 1.00 97.06 177 ALA A N 1
ATOM 1363 C CA . ALA A 1 177 ? -4.810 11.139 17.517 1.00 97.06 177 ALA A CA 1
ATOM 1364 C C . ALA A 1 177 ? -3.572 11.983 17.196 1.00 97.06 177 ALA A C 1
ATOM 1366 O O . ALA A 1 177 ? -3.301 12.221 16.025 1.00 97.06 177 ALA A O 1
ATOM 1367 N N . THR A 1 178 ? -2.777 12.356 18.201 1.00 97.44 178 THR A N 1
ATOM 1368 C CA . THR A 1 178 ? -1.543 13.128 18.007 1.00 97.44 178 THR A CA 1
ATOM 1369 C C . THR A 1 178 ? -0.556 12.391 17.108 1.00 97.44 178 THR A C 1
ATOM 1371 O O . THR A 1 178 ? -0.011 13.000 16.195 1.00 97.44 178 THR A O 1
ATOM 1374 N N . TRP A 1 179 ? -0.363 11.081 17.305 1.00 97.44 179 TRP A N 1
ATOM 1375 C CA . TRP A 1 179 ? 0.489 10.272 16.429 1.00 97.44 179 TRP A CA 1
ATOM 1376 C C . TRP A 1 179 ? 0.012 10.313 14.971 1.00 97.44 179 TRP A C 1
ATOM 1378 O O . TRP A 1 179 ? 0.798 10.577 14.065 1.00 97.44 179 TRP A O 1
ATOM 1388 N N . ILE A 1 180 ? -1.287 10.096 14.742 1.00 97.50 180 ILE A N 1
ATOM 1389 C CA . ILE A 1 180 ? -1.877 10.106 13.399 1.00 97.50 180 ILE A CA 1
ATOM 1390 C C . ILE A 1 180 ? -1.752 11.487 12.745 1.00 97.50 180 ILE A C 1
ATOM 1392 O O . ILE A 1 180 ? -1.329 11.566 11.592 1.00 97.50 180 ILE A O 1
ATOM 1396 N N . GLU A 1 181 ? -2.114 12.564 13.448 1.00 96.69 181 GLU A N 1
ATOM 1397 C CA . GLU A 1 181 ? -2.065 13.920 12.883 1.00 96.69 181 GLU A CA 1
ATOM 1398 C C . GLU A 1 181 ? -0.627 14.369 12.601 1.00 96.69 181 GLU A C 1
ATOM 1400 O O . GLU A 1 181 ? -0.381 14.990 11.567 1.00 96.69 181 GLU A O 1
ATOM 1405 N N . LEU A 1 182 ? 0.333 14.014 13.466 1.00 96.19 182 LEU A N 1
ATOM 1406 C CA . LEU A 1 182 ? 1.747 14.341 13.271 1.00 96.19 182 LEU A CA 1
ATOM 1407 C C . LEU A 1 182 ? 2.254 13.758 11.953 1.00 96.19 182 LEU A C 1
ATOM 1409 O O . LEU A 1 182 ? 2.715 14.501 11.091 1.00 96.19 182 LEU A O 1
ATOM 1413 N N . TRP A 1 183 ? 2.119 12.447 11.758 1.00 95.44 183 TRP A N 1
ATOM 1414 C CA . TRP A 1 183 ? 2.675 11.782 10.576 1.00 95.44 183 TRP A CA 1
ATOM 1415 C C . TRP A 1 183 ? 1.931 12.115 9.285 1.00 95.44 183 TRP A C 1
ATOM 1417 O O . TRP A 1 183 ? 2.555 12.181 8.230 1.00 95.44 183 TRP A O 1
ATOM 1427 N N . ARG A 1 184 ? 0.620 12.380 9.348 1.00 94.19 184 ARG A N 1
ATOM 1428 C CA . ARG A 1 184 ? -0.153 12.822 8.173 1.00 94.19 184 ARG A CA 1
ATOM 1429 C C . ARG A 1 184 ? 0.173 14.248 7.738 1.00 94.19 184 ARG A C 1
ATOM 1431 O O . ARG A 1 184 ? -0.065 14.587 6.584 1.00 94.19 184 ARG A O 1
ATOM 1438 N N . SER A 1 185 ? 0.688 15.074 8.646 1.00 93.69 185 SER A N 1
ATOM 1439 C CA . SER A 1 185 ? 1.052 16.463 8.347 1.00 93.69 185 SER A CA 1
ATOM 1440 C C . SER A 1 185 ? 2.451 16.596 7.737 1.00 93.69 185 SER A C 1
ATOM 1442 O O . SER A 1 185 ? 2.778 17.648 7.191 1.00 93.69 185 SER A O 1
ATOM 1444 N N . VAL A 1 186 ? 3.284 15.551 7.817 1.00 93.19 186 VAL A N 1
ATOM 1445 C CA . VAL A 1 186 ? 4.654 15.563 7.287 1.00 93.19 186 VAL A CA 1
ATOM 1446 C C . VAL A 1 186 ? 4.674 14.988 5.863 1.00 93.19 186 VAL A C 1
ATOM 1448 O O . VAL A 1 186 ? 4.150 13.895 5.638 1.00 93.19 186 VAL A O 1
ATOM 1451 N N . PRO A 1 187 ? 5.309 15.667 4.886 1.00 90.88 187 PRO A N 1
ATOM 1452 C CA . PRO A 1 187 ? 5.474 15.121 3.542 1.00 90.88 187 PRO A CA 1
ATOM 1453 C C . PRO A 1 187 ? 6.247 13.795 3.544 1.00 90.88 187 PRO A C 1
ATOM 1455 O O . PRO A 1 187 ? 7.289 13.682 4.192 1.00 90.88 187 PRO A O 1
ATOM 1458 N N . ALA A 1 188 ? 5.793 12.814 2.755 1.00 87.69 188 ALA A N 1
ATOM 1459 C CA . ALA A 1 188 ? 6.409 11.483 2.694 1.00 87.69 188 ALA A CA 1
ATOM 1460 C C . ALA A 1 188 ? 7.904 11.524 2.328 1.00 87.69 188 ALA A C 1
ATOM 1462 O O . ALA A 1 188 ? 8.708 10.803 2.917 1.00 87.69 188 ALA A O 1
ATOM 1463 N N . LEU A 1 189 ? 8.284 12.435 1.422 1.00 88.25 189 LEU A N 1
ATOM 1464 C CA . LEU A 1 189 ? 9.675 12.688 1.037 1.00 88.25 189 LEU A CA 1
ATOM 1465 C C . LEU A 1 189 ? 10.559 13.028 2.245 1.00 88.25 189 LEU A C 1
ATOM 1467 O O . LEU A 1 189 ? 11.663 12.505 2.356 1.00 88.25 189 LEU A O 1
ATOM 1471 N N . VAL A 1 190 ? 10.075 13.878 3.158 1.00 91.00 190 VAL A N 1
ATOM 1472 C CA . VAL A 1 190 ? 10.835 14.297 4.346 1.00 91.00 190 VAL A CA 1
ATOM 1473 C C . VAL A 1 190 ? 11.040 13.111 5.279 1.00 91.00 190 VAL A C 1
ATOM 1475 O O . VAL A 1 190 ? 12.152 12.885 5.746 1.00 91.00 190 VAL A O 1
ATOM 1478 N N . VAL A 1 191 ? 9.994 12.315 5.511 1.00 91.75 191 VAL A N 1
ATOM 1479 C CA . VAL A 1 191 ? 10.087 11.120 6.362 1.00 91.75 191 VAL A CA 1
ATOM 1480 C C . VAL A 1 191 ? 11.083 10.111 5.792 1.00 91.75 191 VAL A C 1
ATOM 1482 O O . VAL A 1 191 ? 11.914 9.589 6.532 1.00 91.75 191 VAL A O 1
ATOM 1485 N N . LEU A 1 192 ? 11.038 9.865 4.481 1.00 89.25 192 LEU A N 1
ATOM 1486 C CA . LEU A 1 192 ? 11.970 8.964 3.801 1.00 89.25 192 LEU A CA 1
ATOM 1487 C C . LEU A 1 192 ? 13.411 9.483 3.840 1.00 89.25 192 LEU A C 1
ATOM 1489 O O . LEU A 1 192 ? 14.331 8.719 4.133 1.00 89.25 192 LEU A O 1
ATOM 1493 N N . PHE A 1 193 ? 13.608 10.782 3.607 1.00 88.12 193 PHE A N 1
ATOM 1494 C CA . PHE A 1 193 ? 14.916 11.426 3.708 1.00 88.12 193 PHE A CA 1
ATOM 1495 C C . PHE A 1 193 ? 15.498 11.286 5.120 1.00 88.12 193 PHE A C 1
ATOM 1497 O O . PHE A 1 193 ? 16.637 10.848 5.283 1.00 88.12 193 PHE A O 1
ATOM 1504 N N . VAL A 1 194 ? 14.703 11.579 6.154 1.00 90.19 194 VAL A N 1
ATOM 1505 C CA . VAL A 1 194 ? 15.118 11.416 7.554 1.00 90.19 194 VAL A CA 1
ATOM 1506 C C . VAL A 1 194 ? 15.451 9.954 7.848 1.00 90.19 194 VAL A C 1
ATOM 1508 O O . VAL A 1 194 ? 16.507 9.679 8.406 1.00 90.19 194 VAL A O 1
ATOM 1511 N N . ALA A 1 195 ? 14.603 9.010 7.439 1.00 89.69 195 ALA A N 1
ATOM 1512 C CA . ALA A 1 195 ? 14.796 7.591 7.731 1.00 89.69 195 ALA A CA 1
ATOM 1513 C C . ALA A 1 195 ? 16.039 6.987 7.061 1.00 89.69 195 ALA A C 1
ATOM 1515 O O . ALA A 1 195 ? 16.641 6.066 7.609 1.00 89.69 195 ALA A O 1
ATOM 1516 N N . ILE A 1 196 ? 16.439 7.473 5.885 1.00 85.19 196 ILE A N 1
ATOM 1517 C CA . ILE A 1 196 ? 17.531 6.855 5.120 1.00 85.19 196 ILE A CA 1
ATOM 1518 C C . ILE A 1 196 ? 18.843 7.637 5.240 1.00 85.19 196 ILE A C 1
ATOM 1520 O O . ILE A 1 196 ? 19.905 7.017 5.260 1.00 85.19 196 ILE A O 1
ATOM 1524 N N . ILE A 1 197 ? 18.799 8.965 5.357 1.00 86.12 197 ILE A N 1
ATOM 1525 C CA . ILE A 1 197 ? 20.007 9.804 5.406 1.00 86.12 197 ILE A CA 1
ATOM 1526 C C . ILE A 1 197 ? 20.318 10.252 6.832 1.00 86.12 197 ILE A C 1
ATOM 1528 O O . ILE A 1 197 ? 21.460 10.135 7.259 1.00 86.12 197 ILE A O 1
ATOM 1532 N N . MET A 1 198 ? 19.326 10.731 7.590 1.00 89.06 198 MET A N 1
ATOM 1533 C CA . MET A 1 198 ? 19.587 11.284 8.928 1.00 89.06 198 MET A CA 1
ATOM 1534 C C . MET A 1 198 ? 19.653 10.206 10.013 1.00 89.06 198 MET A C 1
ATOM 1536 O O . MET A 1 198 ? 20.537 10.249 10.854 1.00 89.06 198 MET A O 1
ATOM 1540 N N . PHE A 1 199 ? 18.754 9.221 9.991 1.00 88.69 199 PHE A N 1
ATOM 1541 C CA . PHE A 1 199 ? 18.709 8.129 10.966 1.00 88.69 199 PHE A CA 1
ATOM 1542 C C . PHE A 1 199 ? 20.048 7.389 11.151 1.00 88.69 199 PHE A C 1
ATOM 1544 O O . PHE A 1 199 ? 20.444 7.224 12.303 1.00 88.69 199 PHE A O 1
ATOM 1551 N N . PRO A 1 200 ? 20.785 6.983 10.092 1.00 87.12 200 PRO A N 1
ATOM 1552 C CA . PRO A 1 200 ? 22.083 6.332 10.282 1.00 87.12 200 PRO A CA 1
ATOM 1553 C C . PRO A 1 200 ? 23.144 7.237 10.929 1.00 87.12 200 PRO A C 1
ATOM 1555 O O . PRO A 1 200 ? 24.053 6.709 11.547 1.00 87.12 200 PRO A O 1
ATOM 1558 N N . LEU A 1 201 ? 23.020 8.572 10.877 1.00 86.81 201 LEU A N 1
ATOM 1559 C CA . LEU A 1 201 ? 23.939 9.476 11.595 1.00 86.81 201 LEU A CA 1
ATOM 1560 C C . LEU A 1 201 ? 23.785 9.388 13.121 1.00 86.81 201 LEU A C 1
ATOM 1562 O O . LEU A 1 201 ? 24.681 9.793 13.855 1.00 86.81 201 LEU A O 1
ATOM 1566 N N . PHE A 1 202 ? 22.643 8.891 13.601 1.00 88.00 202 PHE A N 1
ATOM 1567 C CA . PHE A 1 202 ? 22.376 8.669 15.024 1.00 88.00 202 PHE A CA 1
ATOM 1568 C C . PHE A 1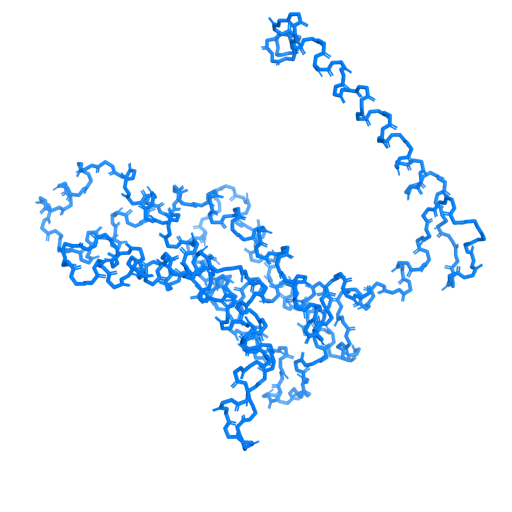 202 ? 22.645 7.222 15.458 1.00 88.00 202 PHE A C 1
ATOM 1570 O O . PHE A 1 202 ? 22.435 6.883 16.623 1.00 88.00 202 PHE A O 1
ATOM 1577 N N . MET A 1 203 ? 23.059 6.359 14.531 1.00 86.25 203 MET A N 1
ATOM 1578 C CA . MET A 1 203 ? 23.310 4.944 14.766 1.00 86.25 203 MET A CA 1
ATOM 1579 C C . MET A 1 203 ? 24.818 4.705 14.936 1.00 86.25 203 MET A C 1
ATOM 1581 O O . MET A 1 203 ? 25.603 5.354 14.246 1.00 86.25 203 MET A O 1
ATOM 1585 N N . PRO A 1 204 ? 25.250 3.805 15.840 1.00 87.12 204 PRO A N 1
ATOM 1586 C CA . PRO A 1 204 ? 26.655 3.411 15.924 1.00 87.12 204 PRO A CA 1
ATOM 1587 C C . PRO A 1 204 ? 27.144 2.864 14.580 1.00 87.12 204 PRO A C 1
ATOM 1589 O O . PRO A 1 204 ? 26.395 2.147 13.918 1.00 87.12 204 PRO A O 1
ATOM 1592 N N . GLU A 1 205 ? 28.398 3.144 14.212 1.00 78.81 205 GLU A N 1
ATOM 1593 C CA . GLU A 1 205 ? 28.994 2.706 12.933 1.00 78.81 205 GLU A CA 1
ATOM 1594 C C . GLU A 1 205 ? 28.957 1.177 12.744 1.00 78.81 205 GLU A C 1
ATOM 1596 O O . GLU A 1 205 ? 28.981 0.682 11.624 1.00 78.81 205 GLU A O 1
ATOM 1601 N N . GLU A 1 206 ? 28.840 0.418 13.834 1.00 80.75 206 GLU A N 1
ATOM 1602 C CA . GLU A 1 206 ? 28.776 -1.047 13.826 1.00 80.75 206 GLU A CA 1
ATOM 1603 C C . GLU A 1 206 ? 27.386 -1.609 13.471 1.00 80.75 206 GLU A C 1
ATOM 1605 O O . GLU A 1 206 ? 27.262 -2.797 13.165 1.00 80.75 206 GLU A O 1
ATOM 1610 N N . ILE A 1 207 ? 26.327 -0.793 13.545 1.00 82.12 207 ILE A N 1
ATOM 1611 C CA . ILE A 1 207 ? 24.957 -1.218 13.243 1.00 82.12 207 ILE A CA 1
ATOM 1612 C C . ILE A 1 207 ? 24.561 -0.633 11.890 1.00 82.12 207 ILE A C 1
ATOM 1614 O O . ILE A 1 207 ? 24.045 0.476 11.791 1.00 82.12 207 ILE A O 1
ATOM 1618 N N . GLU A 1 208 ? 24.743 -1.404 10.824 1.00 78.81 208 GLU A N 1
ATOM 1619 C CA . GLU A 1 208 ? 24.250 -1.018 9.504 1.00 78.81 208 GLU A CA 1
ATOM 1620 C C . GLU A 1 208 ? 22.847 -1.584 9.270 1.00 78.81 208 GLU A C 1
ATOM 1622 O O . GLU A 1 208 ? 22.666 -2.762 8.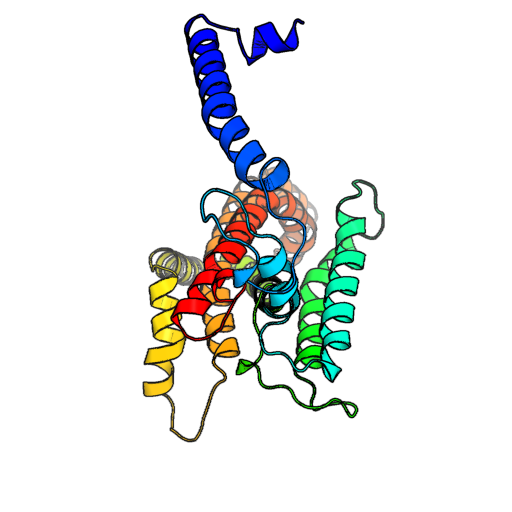956 1.00 78.81 208 GLU A O 1
ATOM 1627 N N . ILE A 1 209 ? 21.817 -0.741 9.408 1.00 83.12 209 ILE A N 1
ATOM 1628 C CA . ILE A 1 209 ? 20.474 -1.117 8.953 1.00 83.12 209 ILE A CA 1
ATOM 1629 C C . ILE A 1 209 ? 20.367 -0.904 7.445 1.00 83.12 209 ILE A C 1
ATOM 1631 O O . ILE A 1 209 ? 20.586 0.194 6.917 1.00 83.12 209 ILE A O 1
ATOM 1635 N N . ASP A 1 210 ? 19.927 -1.954 6.763 1.00 86.62 210 ASP A N 1
ATOM 1636 C CA . ASP A 1 210 ? 19.646 -1.943 5.339 1.00 86.62 210 ASP A CA 1
ATOM 1637 C C . ASP A 1 210 ? 18.742 -0.763 4.901 1.00 86.62 210 ASP A C 1
ATOM 1639 O O . ASP A 1 210 ? 17.820 -0.331 5.606 1.00 86.62 210 ASP A O 1
ATOM 1643 N N . LYS A 1 211 ? 19.024 -0.217 3.711 1.00 84.94 211 LYS A N 1
ATOM 1644 C CA . LYS A 1 211 ? 18.308 0.944 3.157 1.00 84.94 211 LYS A CA 1
ATOM 1645 C C . LYS A 1 211 ? 16.839 0.624 2.881 1.00 84.94 211 LYS A C 1
ATOM 1647 O O . LYS A 1 211 ? 15.976 1.448 3.194 1.00 84.94 211 LYS A O 1
ATOM 1652 N N . LEU A 1 212 ? 16.551 -0.560 2.333 1.00 87.50 212 LEU A N 1
ATOM 1653 C CA . LEU A 1 212 ? 15.182 -0.984 2.044 1.00 87.50 212 LEU A CA 1
ATOM 1654 C C . LEU A 1 212 ? 14.397 -1.145 3.346 1.00 87.50 212 LEU A C 1
ATOM 1656 O O . LEU A 1 212 ? 13.276 -0.653 3.433 1.00 87.50 212 LEU A O 1
ATOM 1660 N N . LEU A 1 213 ? 14.987 -1.731 4.391 1.00 89.69 213 LEU A N 1
ATOM 1661 C CA . LEU A 1 213 ? 14.295 -1.886 5.676 1.00 89.69 213 LEU A CA 1
ATOM 1662 C C . LEU A 1 213 ? 13.907 -0.537 6.308 1.00 89.69 213 LEU A C 1
ATOM 1664 O O . LEU A 1 213 ? 12.783 -0.379 6.792 1.00 89.69 213 LEU A O 1
ATOM 1668 N N . ARG A 1 214 ? 14.797 0.460 6.250 1.00 90.56 214 ARG A N 1
ATOM 1669 C CA . ARG A 1 214 ? 14.507 1.827 6.724 1.00 90.56 214 ARG A CA 1
ATOM 1670 C C . ARG A 1 214 ? 13.391 2.486 5.920 1.00 90.56 214 ARG A C 1
ATOM 1672 O O . ARG A 1 214 ? 12.483 3.079 6.506 1.00 90.56 214 ARG A O 1
ATOM 1679 N N . ALA A 1 215 ? 13.415 2.325 4.598 1.00 90.50 215 ALA A N 1
ATOM 1680 C CA . ALA A 1 215 ? 12.354 2.803 3.719 1.00 90.50 215 ALA A CA 1
ATOM 1681 C C . ALA A 1 215 ? 11.000 2.142 4.033 1.00 90.50 215 ALA A C 1
ATOM 1683 O O . ALA A 1 215 ? 9.991 2.833 4.182 1.00 90.50 215 ALA A O 1
ATOM 1684 N N . LEU A 1 216 ? 10.975 0.815 4.198 1.00 91.81 216 LEU A N 1
ATOM 1685 C CA . LEU A 1 216 ? 9.771 0.059 4.548 1.00 91.81 216 LEU A CA 1
ATOM 1686 C C . LEU A 1 216 ? 9.208 0.496 5.904 1.00 91.81 216 LEU A C 1
ATOM 1688 O O . LEU A 1 216 ? 7.993 0.648 6.030 1.00 91.81 216 LEU A O 1
ATOM 1692 N N . GLY A 1 217 ? 10.063 0.742 6.901 1.00 93.44 217 GLY A N 1
ATOM 1693 C CA . GLY A 1 217 ? 9.648 1.255 8.210 1.00 93.44 217 GLY A CA 1
ATOM 1694 C C . GLY A 1 217 ? 8.990 2.635 8.120 1.00 93.44 217 GLY A C 1
ATOM 1695 O O . GLY A 1 217 ? 7.876 2.824 8.611 1.00 93.44 217 GLY A O 1
ATOM 1696 N N . ALA A 1 218 ? 9.636 3.572 7.421 1.00 93.19 218 ALA A N 1
ATOM 1697 C CA . ALA A 1 218 ? 9.108 4.914 7.173 1.00 93.19 218 ALA A CA 1
ATOM 1698 C C . ALA A 1 218 ? 7.745 4.890 6.459 1.00 93.19 218 ALA A C 1
ATOM 1700 O O . ALA A 1 218 ? 6.781 5.507 6.923 1.00 93.19 218 ALA A O 1
ATOM 1701 N N . LEU A 1 219 ? 7.642 4.127 5.366 1.00 93.38 219 LEU A N 1
ATOM 1702 C CA . LEU A 1 219 ? 6.396 3.970 4.610 1.00 93.38 219 LEU A CA 1
ATOM 1703 C C . LEU A 1 219 ? 5.306 3.275 5.433 1.00 93.38 219 LEU A C 1
ATOM 1705 O O . LEU A 1 219 ? 4.142 3.657 5.341 1.00 93.38 219 LEU A O 1
ATOM 1709 N N . THR A 1 220 ? 5.670 2.295 6.267 1.00 95.56 220 THR A N 1
ATOM 1710 C CA . THR A 1 220 ? 4.730 1.598 7.160 1.00 95.56 220 THR A CA 1
ATOM 1711 C C . THR A 1 220 ? 4.092 2.566 8.150 1.00 95.56 220 THR A C 1
ATOM 1713 O O . THR A 1 220 ? 2.871 2.548 8.310 1.00 95.56 220 THR A O 1
ATOM 1716 N N . ILE A 1 221 ? 4.888 3.433 8.787 1.00 95.69 221 ILE A N 1
ATOM 1717 C CA . ILE A 1 221 ? 4.375 4.435 9.732 1.00 95.69 221 ILE A CA 1
ATOM 1718 C C . ILE A 1 221 ? 3.399 5.370 9.017 1.00 95.69 221 ILE A C 1
ATOM 1720 O O . ILE A 1 221 ? 2.245 5.480 9.438 1.00 95.69 221 ILE A O 1
ATOM 1724 N N . LEU A 1 222 ? 3.821 5.964 7.898 1.00 94.69 222 LEU A N 1
ATOM 1725 C CA . LEU A 1 222 ? 2.988 6.877 7.114 1.00 94.69 222 LEU A CA 1
ATOM 1726 C C . LEU A 1 222 ? 1.674 6.224 6.678 1.00 94.69 222 LEU A C 1
ATOM 1728 O O . LEU A 1 222 ? 0.592 6.745 6.968 1.00 94.69 222 LEU A O 1
ATOM 1732 N N . MET A 1 223 ? 1.748 5.058 6.029 1.00 95.44 223 MET A N 1
ATOM 1733 C CA . MET A 1 223 ? 0.551 4.375 5.541 1.00 95.44 223 MET A CA 1
ATOM 1734 C C . MET A 1 223 ? -0.355 3.905 6.668 1.00 95.44 223 MET A C 1
ATOM 1736 O O . MET A 1 223 ? -1.576 3.988 6.521 1.00 95.44 223 MET A O 1
ATOM 1740 N N . SER A 1 224 ? 0.194 3.512 7.821 1.00 97.31 224 SER A N 1
ATOM 1741 C CA . SER A 1 224 ? -0.631 3.137 8.970 1.00 97.31 224 SER A CA 1
ATOM 1742 C C . SER A 1 224 ? -1.504 4.302 9.445 1.00 97.31 224 SER A C 1
ATOM 1744 O O . SER A 1 224 ? -2.682 4.101 9.736 1.00 97.31 224 SER A O 1
ATOM 1746 N N . CYS A 1 225 ? -0.983 5.533 9.434 1.00 96.88 225 CYS A N 1
ATOM 1747 C CA . CYS A 1 225 ? -1.730 6.730 9.818 1.00 96.88 225 CYS A CA 1
ATOM 1748 C C . CYS A 1 225 ? -2.801 7.107 8.782 1.00 96.88 225 CYS A C 1
ATOM 1750 O O . CYS A 1 225 ? -3.939 7.401 9.159 1.00 96.88 225 CYS A O 1
ATOM 1752 N N . TYR A 1 226 ? -2.483 7.053 7.482 1.00 94.88 226 TYR A N 1
ATOM 1753 C CA . TYR A 1 226 ? -3.468 7.308 6.419 1.00 94.88 226 TYR A CA 1
ATOM 1754 C C . TYR A 1 226 ? -4.597 6.270 6.408 1.00 94.88 226 TYR A C 1
ATOM 1756 O O . TYR A 1 226 ? -5.767 6.617 6.225 1.00 94.88 226 TYR A O 1
ATOM 1764 N N . MET A 1 227 ? -4.269 4.995 6.626 1.00 96.00 227 MET A N 1
ATOM 1765 C CA . MET A 1 227 ? -5.253 3.913 6.684 1.00 96.00 227 MET A CA 1
ATOM 1766 C C . MET A 1 227 ? -6.058 3.929 7.988 1.00 96.00 227 MET A C 1
ATOM 1768 O O . MET A 1 227 ? -7.245 3.603 7.960 1.00 96.00 227 MET A O 1
ATOM 1772 N N . ALA A 1 228 ? -5.470 4.359 9.110 1.00 97.44 228 ALA A N 1
ATOM 1773 C CA . ALA A 1 228 ? -6.188 4.484 10.380 1.00 97.44 228 ALA A CA 1
ATOM 1774 C C . ALA A 1 228 ? -7.368 5.460 10.268 1.00 97.44 228 ALA A C 1
ATOM 1776 O O . ALA A 1 228 ? -8.446 5.186 10.790 1.00 97.44 228 ALA A O 1
ATOM 1777 N N . GLU A 1 229 ? -7.208 6.564 9.536 1.00 95.94 229 GLU A N 1
ATOM 1778 C CA . GLU A 1 229 ? -8.290 7.530 9.309 1.00 95.94 229 GLU A CA 1
ATOM 1779 C C . GLU A 1 229 ? -9.392 6.994 8.395 1.00 95.94 229 GLU A C 1
ATOM 1781 O O . GLU A 1 229 ? -10.574 7.220 8.662 1.00 95.94 229 GLU A O 1
ATOM 1786 N N . ALA A 1 230 ? -9.026 6.220 7.370 1.00 96.00 230 ALA A N 1
ATOM 1787 C CA . ALA A 1 230 ? -9.994 5.517 6.531 1.00 96.00 230 ALA A CA 1
ATOM 1788 C C . ALA A 1 230 ? -10.841 4.534 7.358 1.00 96.00 230 ALA A C 1
ATOM 1790 O O . ALA A 1 230 ? -12.072 4.547 7.291 1.00 96.00 230 ALA A O 1
ATOM 1791 N N . ILE A 1 231 ? -10.184 3.721 8.193 1.00 96.94 231 ILE A N 1
ATOM 1792 C CA . ILE A 1 231 ? -10.848 2.751 9.073 1.00 96.94 231 ILE A CA 1
ATOM 1793 C C . ILE A 1 231 ? -11.693 3.473 10.129 1.00 96.94 231 ILE A C 1
ATOM 1795 O O . ILE A 1 231 ? -12.826 3.069 10.378 1.00 96.94 231 ILE A O 1
ATOM 1799 N N . ARG A 1 232 ? -11.202 4.572 10.714 1.00 96.00 232 ARG A N 1
ATOM 1800 C CA . ARG A 1 232 ? -11.966 5.398 11.663 1.00 96.00 232 ARG A CA 1
ATOM 1801 C C . ARG A 1 232 ? -13.245 5.946 11.029 1.00 96.00 232 ARG A C 1
ATOM 1803 O O . ARG A 1 232 ? -14.308 5.845 11.642 1.00 96.00 232 ARG A O 1
ATOM 1810 N N . GLY A 1 233 ? -13.153 6.518 9.827 1.00 94.69 233 GLY A N 1
ATOM 1811 C CA . GLY A 1 233 ? -14.315 7.019 9.087 1.00 94.69 233 GLY A CA 1
ATOM 1812 C C . GLY A 1 233 ? -15.339 5.916 8.816 1.00 94.69 233 GLY A C 1
ATOM 1813 O O . GLY A 1 233 ? -16.535 6.111 9.029 1.00 94.69 233 GLY A O 1
ATOM 1814 N N . ALA A 1 234 ? -14.867 4.721 8.457 1.00 96.38 234 ALA A N 1
ATOM 1815 C CA . ALA A 1 234 ? -15.725 3.559 8.263 1.00 96.38 234 ALA A CA 1
ATOM 1816 C C . ALA A 1 234 ? -16.383 3.070 9.563 1.00 96.38 234 ALA A C 1
ATOM 1818 O O . ALA A 1 234 ? -17.585 2.813 9.570 1.00 96.38 234 ALA A O 1
ATOM 1819 N N . LEU A 1 235 ? -15.647 3.006 10.678 1.00 95.62 235 LEU A N 1
ATOM 1820 C CA . LEU A 1 235 ? -16.202 2.648 11.990 1.00 95.62 235 LEU A CA 1
ATOM 1821 C C . LEU A 1 235 ? -17.324 3.609 12.414 1.00 95.62 235 LEU A C 1
ATOM 1823 O O . LEU A 1 235 ? -18.332 3.169 12.955 1.00 95.62 235 LEU A O 1
ATOM 1827 N N . GLN A 1 236 ? -17.184 4.907 12.128 1.00 94.19 236 GLN A N 1
ATOM 1828 C CA . GLN A 1 236 ? -18.206 5.915 12.441 1.00 94.19 236 GLN A CA 1
ATOM 1829 C C . GLN A 1 236 ? -19.466 5.810 11.574 1.00 94.19 236 GLN A C 1
ATOM 1831 O O . GLN A 1 236 ? -20.521 6.285 11.985 1.00 94.19 236 GLN A O 1
ATOM 1836 N N . SER A 1 237 ? -19.369 5.194 10.394 1.00 95.69 237 SER A N 1
ATOM 1837 C CA . SER A 1 237 ? -20.519 4.988 9.506 1.00 95.69 237 SER A CA 1
ATOM 1838 C C . SER A 1 237 ? -21.434 3.840 9.950 1.00 95.69 237 SER A C 1
ATOM 1840 O O . SER A 1 237 ? -22.568 3.743 9.481 1.00 95.69 237 SER A O 1
ATOM 1842 N N . ILE A 1 238 ? -20.962 2.969 10.852 1.00 96.44 238 ILE A N 1
ATOM 1843 C CA . ILE A 1 238 ? -21.734 1.816 11.314 1.00 96.44 238 ILE A CA 1
ATOM 1844 C C . ILE A 1 238 ? -22.886 2.288 12.218 1.00 96.44 238 ILE A C 1
ATOM 1846 O O . ILE A 1 238 ? -22.642 2.997 13.198 1.00 96.44 238 ILE A O 1
ATOM 1850 N N . PRO A 1 239 ? -24.145 1.886 11.943 1.00 96.31 239 PRO A N 1
ATOM 1851 C CA . PRO A 1 239 ? -25.289 2.282 12.757 1.00 96.31 239 PRO A CA 1
ATOM 1852 C C . PRO A 1 239 ? -25.128 1.874 14.224 1.00 96.31 239 PRO A C 1
ATOM 1854 O O . PRO A 1 239 ? -24.771 0.734 14.526 1.00 96.31 239 PRO A O 1
ATOM 1857 N N . LYS A 1 240 ? -25.487 2.775 15.148 1.00 93.81 240 LYS A N 1
ATOM 1858 C CA . LYS A 1 240 ? -25.418 2.523 16.601 1.00 93.81 240 LYS A CA 1
ATOM 1859 C C . LYS A 1 240 ? -26.178 1.263 17.031 1.00 93.81 240 LYS A C 1
ATOM 1861 O O . LYS A 1 240 ? -25.700 0.545 17.901 1.00 93.81 240 LYS A O 1
ATOM 1866 N N . GLY A 1 241 ? -27.274 0.925 16.345 1.00 96.38 241 GLY A N 1
ATOM 1867 C CA . GLY A 1 241 ? -28.041 -0.296 16.606 1.00 96.38 241 GLY A CA 1
ATOM 1868 C C . GLY A 1 241 ? -27.218 -1.591 16.518 1.00 96.38 241 GLY A C 1
ATOM 1869 O O . GLY A 1 241 ? -27.508 -2.532 17.244 1.00 96.38 241 GLY A O 1
ATOM 1870 N N . GLN A 1 242 ? -26.149 -1.648 15.709 1.00 96.31 242 GLN A N 1
ATOM 1871 C CA . GLN A 1 242 ? -25.241 -2.809 15.674 1.00 96.31 242 GLN A CA 1
ATOM 1872 C C . GLN A 1 242 ? -24.428 -2.945 16.969 1.00 96.31 242 GLN A C 1
ATOM 1874 O O . GLN A 1 242 ? -24.173 -4.055 17.438 1.00 96.31 242 GLN A O 1
ATOM 1879 N N . TYR A 1 243 ? -24.034 -1.816 17.563 1.00 95.19 243 TYR A N 1
ATOM 1880 C CA . TYR A 1 243 ? -23.320 -1.792 18.837 1.00 95.19 243 TYR A CA 1
ATOM 1881 C C . TYR A 1 243 ? -24.242 -2.215 19.982 1.00 95.19 243 TYR A C 1
ATOM 1883 O O . TYR A 1 243 ? -23.848 -3.055 20.791 1.00 95.19 243 TYR A O 1
ATOM 1891 N N . GLU A 1 244 ? -25.459 -1.667 20.007 1.00 96.12 244 GLU A N 1
ATOM 1892 C CA . GLU A 1 244 ? -26.488 -1.943 21.017 1.00 96.12 244 GLU A CA 1
ATOM 1893 C C . GLU A 1 244 ? -26.981 -3.394 20.944 1.00 96.12 244 GLU A C 1
ATOM 1895 O O . GLU A 1 244 ? -27.063 -4.064 21.969 1.00 96.12 244 GLU A O 1
ATOM 1900 N N . ALA A 1 245 ? -27.227 -3.928 19.742 1.00 96.62 245 ALA A N 1
ATOM 1901 C CA . ALA A 1 245 ? -27.647 -5.318 19.559 1.00 96.62 245 ALA A CA 1
ATOM 1902 C C . ALA A 1 245 ? -26.582 -6.315 20.041 1.00 96.62 245 ALA A C 1
ATOM 1904 O O . ALA A 1 245 ? -26.899 -7.295 20.713 1.00 96.62 245 ALA A O 1
ATOM 1905 N N . ALA A 1 246 ? -25.307 -6.063 19.736 1.00 96.19 246 ALA A N 1
ATOM 1906 C CA . ALA A 1 246 ? -24.214 -6.907 20.210 1.00 96.19 246 ALA A CA 1
ATOM 1907 C C . ALA A 1 246 ? -24.047 -6.846 21.739 1.00 96.19 246 ALA A C 1
ATOM 1909 O O . ALA A 1 246 ? -23.737 -7.858 22.368 1.00 96.19 246 ALA A O 1
ATOM 1910 N N . GLU A 1 247 ? -24.268 -5.675 22.337 1.00 94.75 247 GLU A N 1
ATOM 1911 C CA . GLU A 1 247 ? -24.224 -5.482 23.788 1.00 94.75 247 GLU A CA 1
ATOM 1912 C C . GLU A 1 247 ? -25.409 -6.158 24.495 1.00 94.75 247 GLU A C 1
ATOM 1914 O O . GLU A 1 247 ? -25.205 -6.825 25.507 1.00 94.75 247 GLU A O 1
ATOM 1919 N N . ALA A 1 248 ? -26.611 -6.109 23.909 1.00 96.88 248 ALA A N 1
ATOM 1920 C CA . ALA A 1 248 ? -27.789 -6.838 24.389 1.00 96.88 248 ALA A CA 1
ATOM 1921 C C . ALA A 1 248 ? -27.599 -8.368 24.364 1.00 96.88 248 ALA A C 1
ATOM 1923 O O . ALA A 1 248 ? -28.165 -9.077 25.193 1.00 96.88 248 ALA A O 1
ATOM 1924 N N . LEU A 1 249 ? -26.760 -8.879 23.456 1.00 96.50 249 LEU A N 1
ATOM 1925 C CA . LEU A 1 249 ? -26.333 -10.285 23.416 1.00 96.50 249 LEU A CA 1
ATOM 1926 C C . LEU A 1 249 ? -25.199 -10.613 24.410 1.00 96.50 249 LEU A C 1
ATOM 1928 O O . LEU A 1 249 ? -24.677 -11.728 24.401 1.00 96.50 249 LEU A O 1
ATOM 1932 N N . GLY A 1 250 ? -24.779 -9.659 25.248 1.00 96.38 250 GLY A N 1
ATOM 1933 C CA . GLY A 1 250 ? -23.717 -9.846 26.239 1.00 96.38 250 GLY A CA 1
ATOM 1934 C C . GLY A 1 250 ? -22.309 -9.938 25.641 1.00 96.38 250 GLY A C 1
ATOM 1935 O O . GLY A 1 250 ? -21.386 -10.433 26.296 1.00 96.38 250 GLY A O 1
ATOM 1936 N N . LEU A 1 251 ? -22.102 -9.494 24.393 1.00 96.44 251 LEU A N 1
ATOM 1937 C CA . LEU A 1 251 ? -20.773 -9.499 23.786 1.00 96.44 251 LEU A CA 1
ATOM 1938 C C . LEU A 1 251 ? -19.906 -8.392 24.396 1.00 96.44 251 LEU A C 1
ATOM 1940 O O . LEU A 1 251 ? -20.151 -7.204 24.201 1.00 96.44 251 LEU A O 1
ATOM 1944 N N . GLY A 1 252 ? -18.827 -8.787 25.076 1.00 94.56 252 GLY A N 1
ATOM 1945 C CA . GLY A 1 252 ? -17.808 -7.847 25.548 1.00 94.56 252 GLY A CA 1
ATOM 1946 C C . GLY A 1 252 ? -17.134 -7.075 24.403 1.00 94.56 252 GLY A C 1
ATOM 1947 O O . GLY A 1 252 ? -17.171 -7.502 23.246 1.00 94.56 252 GLY A O 1
ATOM 1948 N N . TYR A 1 253 ? -16.458 -5.967 24.734 1.00 91.88 253 TYR A N 1
ATOM 1949 C CA . TYR A 1 253 ? -15.868 -5.020 23.771 1.00 91.88 253 TYR A CA 1
ATOM 1950 C C . TYR A 1 253 ? -15.102 -5.696 22.626 1.00 91.88 253 TYR A C 1
ATOM 1952 O O . TYR A 1 253 ? -15.388 -5.444 21.459 1.00 91.88 253 TYR A O 1
ATOM 1960 N N . TRP A 1 254 ? -14.168 -6.595 22.944 1.00 93.31 254 TRP A N 1
ATOM 1961 C CA . TRP A 1 254 ? -13.337 -7.257 21.938 1.00 93.31 254 TRP A CA 1
ATOM 1962 C C . TRP A 1 254 ? -14.138 -8.168 21.008 1.00 93.31 254 TRP A C 1
ATOM 1964 O O . TRP A 1 254 ? -13.941 -8.129 19.796 1.00 93.31 254 TRP A O 1
ATOM 1974 N N . ARG A 1 255 ? -15.082 -8.944 21.554 1.00 95.50 255 ARG A N 1
ATOM 1975 C CA . ARG A 1 255 ? -15.945 -9.825 20.756 1.00 95.50 255 ARG A CA 1
ATOM 1976 C C . ARG A 1 255 ? -16.867 -9.008 19.860 1.00 95.50 255 ARG A C 1
ATOM 1978 O O . ARG A 1 255 ? -16.928 -9.273 18.666 1.00 95.50 255 ARG A O 1
ATOM 1985 N N . ARG A 1 256 ? -17.513 -7.977 20.408 1.00 95.69 256 ARG A N 1
ATOM 1986 C CA . ARG A 1 256 ? -18.361 -7.051 19.648 1.00 95.69 256 ARG A CA 1
ATOM 1987 C C . ARG A 1 256 ? -17.586 -6.394 18.501 1.00 95.69 256 ARG A C 1
ATOM 1989 O O . ARG A 1 256 ? -18.051 -6.387 17.364 1.00 95.69 256 ARG A O 1
ATOM 1996 N N . THR A 1 257 ? -16.392 -5.877 18.782 1.00 94.31 257 THR A N 1
ATOM 1997 C CA . THR A 1 257 ? -15.562 -5.202 17.780 1.00 94.31 257 THR A CA 1
ATOM 1998 C C . THR A 1 257 ? -15.112 -6.159 16.683 1.00 94.31 257 THR A C 1
ATOM 2000 O O . THR A 1 257 ? -15.369 -5.880 15.518 1.00 94.31 257 THR A O 1
ATOM 2003 N N . PHE A 1 258 ? -14.499 -7.297 17.014 1.00 94.00 258 PHE A N 1
ATOM 2004 C CA . PHE A 1 258 ? -13.920 -8.186 15.999 1.00 94.00 258 PHE A CA 1
ATOM 2005 C C . PHE A 1 258 ? -14.938 -9.065 15.264 1.00 94.00 258 PHE A C 1
ATOM 2007 O O . PHE A 1 258 ? -14.701 -9.401 14.107 1.00 94.00 258 PHE A O 1
ATOM 2014 N N . LEU A 1 259 ? -16.057 -9.437 15.897 1.00 94.31 259 LEU A N 1
ATOM 2015 C CA . LEU A 1 259 ? -17.044 -10.337 15.285 1.00 94.31 259 LEU A CA 1
ATOM 2016 C C . LEU A 1 259 ? -18.177 -9.599 14.568 1.00 94.31 259 LEU A C 1
ATOM 2018 O O . LEU A 1 259 ? -18.748 -10.157 13.636 1.00 94.31 259 LEU A O 1
ATOM 2022 N N . VAL A 1 260 ? -18.512 -8.372 14.987 1.00 95.50 260 VAL A N 1
ATOM 2023 C CA . VAL A 1 260 ? -19.691 -7.651 14.474 1.00 95.50 260 VAL A CA 1
ATOM 2024 C C . VAL A 1 260 ? -19.292 -6.372 13.752 1.00 95.50 260 VAL A C 1
ATOM 2026 O O . VAL A 1 260 ? -19.593 -6.219 12.571 1.00 95.50 260 VAL A O 1
ATOM 2029 N N . ILE A 1 261 ? -18.610 -5.455 14.440 1.00 95.94 261 ILE A N 1
ATOM 2030 C CA . ILE A 1 261 ? -18.395 -4.091 13.931 1.00 95.94 261 ILE A CA 1
ATOM 2031 C C . ILE A 1 261 ? -17.314 -4.060 12.848 1.00 95.94 261 ILE A C 1
ATOM 2033 O O . ILE A 1 261 ? -17.534 -3.545 11.754 1.00 95.94 261 ILE A O 1
ATOM 2037 N N . LEU A 1 262 ? -16.131 -4.597 13.146 1.00 93.62 262 LEU A N 1
ATOM 2038 C CA . LEU A 1 262 ? -14.960 -4.504 12.281 1.00 93.62 262 LEU A CA 1
ATOM 2039 C C . LEU A 1 262 ? -15.176 -5.202 10.920 1.00 93.62 262 LEU A C 1
ATOM 2041 O O . LEU A 1 262 ? -14.834 -4.593 9.906 1.00 93.62 262 LEU A O 1
ATOM 2045 N N . PRO A 1 263 ? -15.812 -6.392 10.836 1.00 92.94 263 PRO A N 1
ATOM 2046 C CA . PRO A 1 263 ? -16.156 -7.009 9.553 1.00 92.94 263 PRO A CA 1
ATOM 2047 C C . PRO A 1 263 ? -17.122 -6.183 8.691 1.00 92.94 263 PRO A C 1
ATOM 2049 O O . PRO A 1 263 ? -17.074 -6.294 7.470 1.00 92.94 263 PRO A O 1
ATOM 2052 N N . GLN A 1 264 ? -17.977 -5.352 9.301 1.00 95.12 264 GLN A N 1
ATOM 2053 C CA . GLN A 1 264 ? -18.875 -4.438 8.581 1.00 95.12 264 GLN A CA 1
ATOM 2054 C C . GLN A 1 264 ? -18.160 -3.147 8.162 1.00 95.12 264 GLN A C 1
ATOM 2056 O O . GLN A 1 264 ? -18.381 -2.646 7.062 1.00 95.12 264 GLN A O 1
ATOM 2061 N N . ALA A 1 265 ? -17.267 -2.628 9.007 1.00 95.25 265 ALA A N 1
ATOM 2062 C CA . ALA A 1 265 ? -16.513 -1.409 8.726 1.00 95.25 265 ALA A CA 1
ATOM 2063 C C . ALA A 1 265 ? -15.453 -1.608 7.631 1.00 95.25 265 ALA A C 1
ATOM 2065 O O . ALA A 1 265 ? -15.250 -0.723 6.804 1.00 95.25 265 ALA A O 1
ATOM 2066 N N . PHE A 1 266 ? -14.791 -2.768 7.574 1.00 92.19 266 PHE A N 1
ATOM 2067 C CA . PHE A 1 266 ? -13.729 -3.015 6.593 1.00 92.19 266 PHE A CA 1
ATOM 2068 C C . PHE A 1 266 ? -14.167 -2.811 5.133 1.00 92.19 266 PHE A C 1
ATOM 2070 O O . PHE A 1 266 ? -13.498 -2.047 4.438 1.00 92.19 266 PHE A O 1
ATOM 2077 N N . PRO A 1 267 ? -15.278 -3.411 4.656 1.00 91.62 267 PRO A N 1
ATOM 2078 C CA . PRO A 1 267 ? -15.792 -3.168 3.310 1.00 91.62 267 PRO A CA 1
ATOM 2079 C C . PRO A 1 267 ? -16.072 -1.693 3.008 1.00 91.62 267 PRO A C 1
ATOM 2081 O O . PRO A 1 267 ? -15.847 -1.255 1.883 1.00 91.62 267 PRO A O 1
ATOM 2084 N N . VAL A 1 268 ? -16.510 -0.919 4.006 1.00 95.00 268 VAL A N 1
ATOM 2085 C CA . VAL A 1 268 ? -16.750 0.525 3.862 1.00 95.00 268 VAL A CA 1
ATOM 2086 C C . VAL A 1 268 ? -15.434 1.302 3.723 1.00 95.00 268 VAL A C 1
ATOM 2088 O O . VAL A 1 268 ? -15.377 2.280 2.983 1.00 95.00 268 VAL A O 1
ATOM 2091 N N . ALA A 1 269 ? -14.356 0.850 4.373 1.00 95.75 269 ALA A N 1
ATOM 2092 C CA . ALA A 1 269 ? -13.025 1.455 4.260 1.00 95.75 269 ALA A CA 1
ATOM 2093 C C . ALA A 1 269 ? -12.275 1.076 2.967 1.00 95.75 269 ALA A C 1
ATOM 2095 O O . ALA A 1 269 ? -11.330 1.776 2.593 1.00 95.75 269 ALA A O 1
ATOM 2096 N N . LEU A 1 270 ? -12.667 -0.010 2.282 1.00 92.06 270 LEU A N 1
ATOM 2097 C CA . LEU A 1 270 ? -11.949 -0.540 1.113 1.00 92.06 270 LEU A CA 1
ATOM 2098 C C . LEU A 1 270 ? -11.669 0.501 0.017 1.00 92.06 270 LEU A C 1
ATOM 2100 O O . LEU A 1 270 ? -10.522 0.548 -0.421 1.00 92.06 270 LEU A O 1
ATOM 2104 N N . PRO A 1 271 ? -12.617 1.363 -0.409 1.00 93.50 271 PRO A N 1
ATOM 2105 C CA . PRO A 1 271 ? -12.347 2.338 -1.468 1.00 93.50 271 PRO A CA 1
ATOM 2106 C C . PRO A 1 271 ? -11.194 3.286 -1.118 1.00 93.50 271 PRO A C 1
ATOM 2108 O O . PRO A 1 271 ? -10.311 3.533 -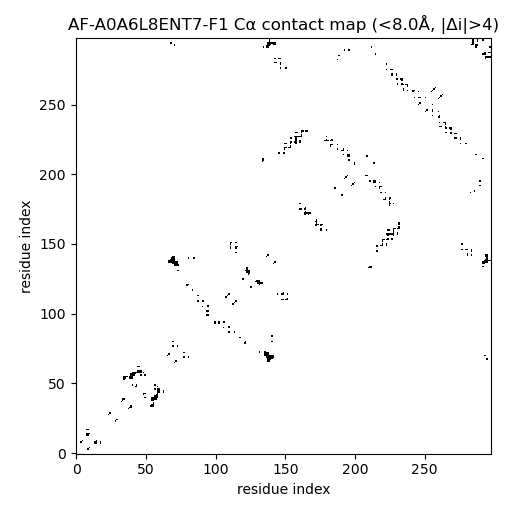1.939 1.00 93.50 271 PRO A O 1
ATOM 2111 N N . GLN A 1 272 ? -11.159 3.768 0.128 1.00 93.94 272 GLN A N 1
ATOM 2112 C CA . GLN A 1 272 ? -10.098 4.657 0.592 1.00 93.94 272 GLN A CA 1
ATOM 2113 C C . GLN A 1 272 ? -8.775 3.906 0.792 1.00 93.94 272 GLN A C 1
ATOM 2115 O O . GLN A 1 272 ? -7.719 4.440 0.461 1.00 93.94 272 GLN A O 1
ATOM 2120 N N . ILE A 1 273 ? -8.817 2.659 1.276 1.00 93.00 273 ILE A N 1
ATOM 2121 C CA . ILE A 1 273 ? -7.629 1.793 1.361 1.00 93.00 273 ILE A CA 1
ATOM 2122 C C . ILE A 1 273 ? -7.025 1.577 -0.032 1.00 93.00 273 ILE A C 1
ATOM 2124 O O . ILE A 1 273 ? -5.816 1.723 -0.200 1.00 93.00 273 ILE A O 1
ATOM 2128 N N . THR A 1 274 ? -7.849 1.294 -1.044 1.00 92.00 274 THR A N 1
ATOM 2129 C CA . THR A 1 274 ? -7.396 1.157 -2.434 1.00 92.00 274 THR A CA 1
ATOM 2130 C C . THR A 1 274 ? -6.799 2.460 -2.957 1.00 92.00 274 THR A C 1
ATOM 2132 O O . THR A 1 274 ? -5.743 2.428 -3.582 1.00 92.00 274 THR A O 1
ATOM 2135 N N . SER A 1 275 ? -7.410 3.610 -2.658 1.00 93.38 275 SER A N 1
ATOM 2136 C CA . SER A 1 275 ? -6.844 4.915 -3.023 1.00 93.38 275 SER A CA 1
ATOM 2137 C C . SER A 1 275 ? -5.466 5.139 -2.393 1.00 93.38 275 SER A C 1
ATOM 2139 O O . SER A 1 275 ? -4.545 5.580 -3.079 1.00 93.38 275 SER A O 1
ATOM 2141 N N . ASN A 1 276 ? -5.301 4.805 -1.111 1.00 93.12 276 ASN A N 1
ATOM 2142 C CA . ASN A 1 276 ? -4.017 4.923 -0.421 1.00 93.12 276 ASN A CA 1
ATOM 2143 C C . ASN A 1 276 ? -2.975 3.951 -1.000 1.00 93.12 276 ASN A C 1
ATOM 2145 O O . ASN A 1 276 ? -1.819 4.328 -1.139 1.00 93.12 276 ASN A O 1
ATOM 2149 N N . LEU A 1 277 ? -3.373 2.738 -1.402 1.00 90.00 277 LEU A N 1
ATOM 2150 C CA . LEU A 1 277 ? -2.484 1.771 -2.056 1.00 90.00 277 LEU A CA 1
ATOM 2151 C C . LEU A 1 277 ? -2.016 2.251 -3.440 1.00 90.00 277 LEU A C 1
ATOM 2153 O O . LEU A 1 277 ? -0.850 2.082 -3.787 1.00 90.00 277 LEU A O 1
ATOM 2157 N N . ILE A 1 278 ? -2.899 2.883 -4.220 1.00 91.25 278 ILE A N 1
ATOM 2158 C CA . ILE A 1 278 ? -2.519 3.527 -5.490 1.00 91.25 278 ILE A CA 1
ATOM 2159 C C . ILE A 1 278 ? -1.546 4.682 -5.226 1.00 91.25 278 ILE A C 1
ATOM 2161 O O . ILE A 1 278 ? -0.594 4.860 -5.982 1.00 91.25 278 ILE A O 1
ATOM 2165 N N . GLY A 1 279 ? -1.774 5.453 -4.157 1.00 90.25 279 GLY A N 1
ATOM 2166 C CA . GLY A 1 279 ? -0.836 6.470 -3.681 1.00 90.25 279 GLY A CA 1
ATOM 2167 C C . GLY A 1 279 ? 0.528 5.869 -3.348 1.00 90.25 279 GLY A C 1
ATOM 2168 O O . GLY A 1 279 ? 1.524 6.305 -3.905 1.00 90.25 279 GLY A O 1
ATOM 2169 N N . LEU A 1 280 ? 0.561 4.791 -2.560 1.00 89.00 280 LEU A N 1
ATOM 2170 C CA . LEU A 1 280 ? 1.788 4.081 -2.195 1.00 89.00 280 LEU A CA 1
ATOM 2171 C C . LEU A 1 280 ? 2.572 3.609 -3.420 1.00 89.00 280 LEU A C 1
ATOM 2173 O O . LEU A 1 280 ? 3.786 3.766 -3.460 1.00 89.00 280 LEU A O 1
ATOM 2177 N N . PHE A 1 281 ? 1.882 3.050 -4.418 1.00 87.62 281 PHE A N 1
ATOM 2178 C CA . PHE A 1 281 ? 2.503 2.606 -5.667 1.00 87.62 281 PHE A CA 1
ATOM 2179 C C . PHE A 1 281 ? 3.168 3.763 -6.426 1.00 87.62 281 PHE A C 1
ATOM 2181 O O . PHE A 1 281 ? 4.172 3.561 -7.096 1.00 87.62 281 PHE A O 1
ATOM 2188 N N . LYS A 1 282 ? 2.624 4.980 -6.324 1.00 85.38 282 LYS A N 1
ATOM 2189 C CA . LYS A 1 282 ? 3.252 6.184 -6.884 1.00 85.38 282 LYS A CA 1
ATOM 2190 C C . LYS A 1 282 ? 4.384 6.684 -5.995 1.00 85.38 282 LYS A C 1
ATOM 2192 O O . LYS A 1 282 ? 5.420 7.072 -6.506 1.00 85.38 282 LYS A O 1
ATOM 2197 N N . ASP A 1 283 ? 4.215 6.635 -4.680 1.00 81.81 283 ASP A N 1
ATOM 2198 C CA . ASP A 1 283 ? 5.217 7.111 -3.728 1.00 81.81 283 ASP A CA 1
ATOM 2199 C C . ASP A 1 283 ? 6.462 6.210 -3.682 1.00 81.81 283 ASP A C 1
ATOM 2201 O O . ASP A 1 283 ? 7.514 6.662 -3.229 1.00 81.81 283 ASP A O 1
ATOM 2205 N N . THR A 1 284 ? 6.413 4.970 -4.199 1.00 83.00 284 THR A N 1
ATOM 2206 C CA . THR A 1 284 ? 7.629 4.144 -4.345 1.00 83.00 284 THR A CA 1
ATOM 2207 C C . THR A 1 284 ? 8.671 4.801 -5.238 1.00 83.00 284 THR A C 1
ATOM 2209 O O . THR A 1 284 ? 9.857 4.557 -5.042 1.00 83.00 284 THR A O 1
ATOM 2212 N N . THR A 1 285 ? 8.266 5.696 -6.142 1.00 79.50 285 THR A N 1
ATOM 2213 C CA . THR A 1 285 ? 9.199 6.431 -7.006 1.00 79.50 285 THR A CA 1
ATOM 2214 C C . THR A 1 285 ? 10.071 7.387 -6.211 1.00 79.50 285 THR A C 1
ATOM 2216 O O . THR A 1 285 ? 11.135 7.783 -6.669 1.00 79.50 285 THR A O 1
ATOM 2219 N N . VAL A 1 286 ? 9.672 7.752 -4.990 1.00 75.38 286 VAL A N 1
ATOM 2220 C CA . VAL A 1 286 ? 10.521 8.532 -4.085 1.00 75.38 286 VAL A CA 1
ATOM 2221 C C . VAL A 1 286 ? 11.744 7.721 -3.635 1.00 75.38 286 VAL A C 1
ATOM 2223 O O . VAL A 1 286 ? 12.774 8.312 -3.320 1.00 75.38 286 VAL A O 1
ATOM 2226 N N . LEU A 1 287 ? 11.690 6.382 -3.676 1.00 74.69 287 LEU A N 1
ATOM 2227 C CA . LEU A 1 287 ? 12.844 5.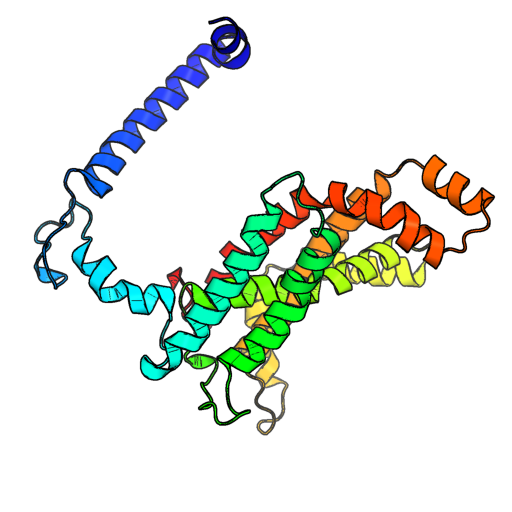520 -3.380 1.00 74.69 287 LEU A CA 1
ATOM 2228 C C . LEU A 1 287 ? 13.998 5.725 -4.378 1.00 74.69 287 LEU A C 1
ATOM 2230 O O . LEU A 1 287 ? 15.161 5.616 -3.984 1.00 74.69 287 LEU A O 1
ATOM 2234 N N . LEU A 1 288 ? 13.685 6.122 -5.619 1.00 69.69 288 LEU A N 1
ATOM 2235 C CA . LEU A 1 288 ? 14.649 6.471 -6.671 1.00 69.69 288 LEU A CA 1
ATOM 2236 C C . LEU A 1 288 ? 15.607 7.572 -6.225 1.00 69.69 288 LEU A C 1
ATOM 2238 O O . LEU A 1 288 ? 16.821 7.439 -6.373 1.00 69.69 288 LEU A O 1
ATOM 2242 N N . ILE A 1 289 ? 15.071 8.632 -5.609 1.00 63.00 289 ILE A N 1
ATOM 2243 C CA . ILE A 1 289 ? 15.841 9.801 -5.146 1.00 63.00 289 ILE A CA 1
ATOM 2244 C C . ILE A 1 289 ? 16.914 9.389 -4.124 1.00 63.00 289 ILE A C 1
ATOM 2246 O O . ILE A 1 289 ? 17.904 10.089 -3.926 1.00 63.00 289 ILE A O 1
ATOM 2250 N N . ILE A 1 290 ? 16.737 8.230 -3.492 1.00 65.00 290 ILE A N 1
ATOM 2251 C CA . ILE A 1 290 ? 17.526 7.765 -2.355 1.00 65.00 290 ILE A CA 1
ATOM 2252 C C . ILE A 1 290 ? 18.410 6.559 -2.749 1.00 65.00 290 ILE A C 1
ATOM 2254 O O . ILE A 1 290 ? 19.022 5.902 -1.905 1.00 65.00 290 ILE A O 1
ATOM 2258 N N . GLY A 1 291 ? 18.534 6.296 -4.057 1.00 64.12 291 GLY A N 1
ATOM 2259 C CA . GLY A 1 291 ? 19.468 5.322 -4.629 1.00 64.12 291 GLY A CA 1
ATOM 2260 C C . GLY A 1 291 ? 18.934 3.893 -4.742 1.00 64.12 291 GLY A C 1
ATOM 2261 O O . GLY A 1 291 ? 19.718 2.989 -5.018 1.00 64.12 291 GLY A O 1
ATOM 2262 N N . LEU A 1 292 ? 17.631 3.677 -4.540 1.00 70.06 292 LEU A N 1
ATOM 2263 C CA . LEU A 1 292 ? 16.942 2.427 -4.877 1.00 70.06 292 LEU A CA 1
ATOM 2264 C C . LEU A 1 292 ? 16.256 2.608 -6.235 1.00 70.06 292 LEU A C 1
ATOM 2266 O O . LEU A 1 292 ? 15.284 3.351 -6.339 1.00 70.06 292 LEU A O 1
ATOM 2270 N N . LEU A 1 293 ? 16.770 1.958 -7.280 1.00 71.69 293 LEU A N 1
ATOM 2271 C CA . LEU A 1 293 ? 16.269 2.121 -8.649 1.00 71.69 293 LEU A CA 1
ATOM 2272 C C . LEU A 1 293 ? 14.932 1.385 -8.833 1.00 71.69 293 LEU A C 1
ATOM 2274 O O . LEU A 1 293 ? 14.904 0.212 -9.203 1.00 71.69 293 LEU A O 1
ATOM 2278 N N . ASP A 1 294 ? 13.821 2.059 -8.540 1.00 71.06 294 ASP A N 1
ATOM 2279 C CA . ASP A 1 294 ? 12.464 1.543 -8.757 1.00 71.06 294 ASP A CA 1
ATOM 2280 C C . ASP A 1 294 ? 12.070 1.555 -10.252 1.00 71.06 294 ASP A C 1
ATOM 2282 O O . ASP A 1 294 ? 12.909 1.799 -11.118 1.00 71.06 294 ASP A O 1
ATOM 2286 N N . LEU A 1 295 ? 10.807 1.265 -10.588 1.00 67.94 295 LEU A N 1
ATOM 2287 C CA . LEU A 1 295 ? 10.344 1.233 -11.981 1.00 67.94 295 LEU A CA 1
ATOM 2288 C C . LEU A 1 295 ? 10.664 2.509 -12.782 1.00 67.94 295 LEU A C 1
ATOM 2290 O O . LEU A 1 295 ? 10.992 2.395 -13.960 1.00 67.94 295 LEU A O 1
ATOM 2294 N N . LEU A 1 296 ? 10.558 3.701 -12.183 1.00 66.31 296 LEU A N 1
ATOM 2295 C CA . LEU A 1 296 ? 10.862 4.957 -12.884 1.00 66.31 296 LEU A CA 1
ATOM 2296 C C . LEU A 1 296 ? 12.361 5.275 -12.916 1.00 66.31 296 LEU A C 1
ATOM 2298 O O . LEU A 1 296 ? 12.778 6.142 -13.681 1.00 66.31 296 LEU A O 1
ATOM 2302 N N . GLY A 1 297 ? 13.159 4.614 -12.074 1.00 58.12 297 GLY A N 1
ATOM 2303 C CA . GLY A 1 297 ? 14.605 4.822 -11.981 1.00 58.12 297 GLY A CA 1
ATOM 2304 C C . GLY A 1 297 ? 15.422 4.032 -12.987 1.00 58.12 297 GLY A C 1
ATOM 2305 O O . GLY A 1 297 ? 16.636 4.225 -13.043 1.00 58.12 297 GLY A O 1
ATOM 2306 N N . MET A 1 298 ? 14.774 3.144 -13.740 1.00 62.50 298 MET A N 1
ATOM 2307 C CA . MET A 1 298 ? 15.414 2.217 -14.669 1.00 62.50 298 MET A CA 1
ATOM 2308 C C . MET A 1 298 ? 15.359 2.656 -16.122 1.00 62.50 298 MET A C 1
ATOM 2310 O O . MET A 1 298 ? 14.438 3.413 -16.495 1.00 62.50 298 MET A O 1
#

Solvent-accessible surface area (backbone atoms only — not comparable to full-atom values): 15875 Å² total; per-residue (Å²): 111,71,66,54,43,65,73,45,48,64,42,75,66,42,36,52,50,46,51,50,51,49,49,49,49,50,69,52,45,50,58,50,47,38,26,62,60,75,62,26,43,84,67,57,78,45,68,80,62,51,84,61,90,83,35,35,55,46,23,43,53,64,69,42,40,63,36,33,42,42,26,68,48,57,78,92,56,46,64,51,54,51,51,49,54,49,49,51,49,66,53,48,57,56,64,73,43,89,83,50,88,59,48,85,58,43,51,55,40,56,39,48,49,43,41,58,52,41,52,53,59,64,34,30,65,56,97,88,36,73,65,45,64,73,84,31,46,7,2,45,49,39,43,53,52,51,46,44,39,30,51,40,59,10,51,62,51,7,52,53,41,20,51,32,44,68,41,88,51,64,67,51,18,50,54,35,43,52,53,33,53,54,50,70,71,48,59,68,69,58,48,45,47,40,42,60,62,51,47,58,75,78,40,60,92,88,62,81,76,56,65,65,60,33,44,46,51,41,50,18,55,44,48,12,35,59,42,11,52,33,45,39,56,19,53,69,66,54,62,67,66,62,58,51,53,36,45,76,70,68,41,52,72,69,56,31,39,66,73,54,49,46,68,60,20,48,70,66,17,41,68,54,48,52,51,50,50,56,47,46,60,57,54,43,52,60,42,31,84,75,73,38,37,18,48,82,56,89

Mean predicted aligned error: 7.52 Å

Foldseek 3Di:
DVVCCVPQVVDPVSVVVSVVVVCVCCVVVVLVCCQEPVVEDPDDQDPVVCPDPSHHYVNVCVNCVCCQAFNLWDPVLCVLLVVLVVVLCVLVVLCVVPPRPCNVVSVCCNQAVSLVVSVCSRQDPPPPGDGDAPLRGAHASLLVSLLSLLSSLLQVLLQVLLVQCVDPPVVSVVVSVCLLVVLQVDDLLVLLCCQQPVVVVVPPPPDDDGSSVSNSVSSSSNLSSQLSVLLNVLLVPDDCVLVVVCVVVVNPPVCSVPVTRSVNSVVSSVVSNVVVSVVSSVCVVSVLVSSHHYSVND

Sequence (298 aa):
MNWLRNNLFSSPLNTVLTLACAALVIMVGIPLVNWLVLDAYWSGSTPADCPDKTAACWPFVRARFDQFMYGLYPQAERWRINLGLGLIILLAVPLLIPRFPAKRWLIPLLVIACPLIGMGLFLGGNFGLVYVETGNWGGFFLTVVTALFVLSTSLPIAVMLALGRCSSIPLVRVCCATWIELWRSVPALVVLFVAIIMFPLFMPEEIEIDKLLRALGALTILMSCYMAEAIRGALQSIPKGQYEAAEALGLGYWRRTFLVILPQAFPVALPQITSNLIGLFKDTTVLLIIGLLDLLGM